Protein AF-A0A0J5XFX2-F1 (afdb_monomer)

Secondary structure (DSSP, 8-state):
--TT---SEEEE-STT-HHHHHHHTHHHHHH-TT-EEEEEE-STT-S-HHHHHHHHHHTT-EEEEEETTEEEE--HHHHHH--EEEEEE-HHHHSTT-SB--EEEE-GGGSEESSEEEETTEEEE-TTPPTTS-SEEEEEEEE-SEEEEEEEEEEEES-EEEEEEETTTEEEEEEEE-TT--EEEEEESS-EEEEEEEEEESSTT-EEEEEEEEEEE-

Organism: Burkholderia cepacia (NCBI:txid292)

Nearest PDB structures (foldseek):
  4mgs-assembly1_A  TM=5.821E-01  e=4.138E-04  Bacteroides intestinalis DSM 17393
  7tdm-assembly1_B  TM=4.919E-01  e=2.451E-02  Clostridium perfringens
  5iku-assembly1_A  TM=4.616E-01  e=5.680E-02  Hathewaya histolytica
  3pl0-assembly2_B  TM=3.109E-01  e=5.349E-02  Methylibium petroleiphilum PM1
  1nqj-assembly2_B  TM=2.595E-01  e=1.887E-01  Hathewaya histolytica

InterPro domains:
  IPR029063 S-adenosyl-L-methionine-dependent methyltransferase superfamily [G3DSA:3.40.50.150] (3-58)
  IPR029063 S-adenosyl-L-methionine-dependent methyltransferase superfamily [SSF53335] (7-42)

Mean predicted aligned error: 5.36 Å

Radius of gyration: 21.26 Å; Cα contacts (8 Å, |Δi|>4): 479; chains: 1; bounding box: 49×26×60 Å

Sequence (218 aa):
MPGDFVCDMVKLDVEGHELHALYGMREIVRRSPECVVIFEKLENDSGVESGLLEYAETVGWGVYAINGISLSRVSLPEFKSARGYFIAALPAHVEKDGLVRNFFDIYPTDFNPVQAKVTDGVMLTDKTESVGHVAFHGPYWFLPRGGYRVVIEGELAGLFQVDVSERFGYKVAELQLKEGETTFEFIAHRDLHAFEFVFRPLTDSSQVSVKKVRVVRI

pLDDT: mean 93.57, std 5.7, range [62.69, 98.31]

Foldseek 3Di:
DDPLDEDQEEEDDPQLCVLVVCVVCVSNCVNHLQHKYKYWFAAAQSVCLVSVCVSLVVSQWFKWDDDPQFTHGDDSVRSNGDGTMIMIGHCCVCPVVHRGRQKDKDFPVLKAADQWDADPSKTKHDLAADAPDWRIKDDFAKDAFAKKKKFFPWWKAAKKWKFWDAPPDHGPDIDIAHGPRRMDMDTRRGIGHGTMITIGGNDSRIMIIGNMMMMGGD

Structure (mmCIF, N/CA/C/O backbone):
data_AF-A0A0J5XFX2-F1
#
_entry.id   AF-A0A0J5XFX2-F1
#
loop_
_atom_site.group_PDB
_atom_site.id
_atom_site.type_symbol
_atom_site.label_atom_id
_atom_site.label_alt_id
_atom_site.label_comp_id
_atom_site.label_asym_id
_atom_site.label_entity_id
_atom_site.label_seq_id
_atom_site.pdbx_PDB_ins_code
_atom_site.Cartn_x
_atom_site.Cartn_y
_atom_site.Cartn_z
_atom_site.occupancy
_atom_site.B_iso_or_equiv
_atom_site.auth_seq_id
_atom_site.auth_comp_id
_atom_site.auth_asym_id
_atom_site.auth_atom_id
_atom_site.pdbx_PDB_model_num
ATOM 1 N N . MET A 1 1 ? 22.650 14.908 -4.047 1.00 66.88 1 MET A N 1
ATOM 2 C CA . MET A 1 1 ? 22.035 14.406 -2.799 1.00 66.88 1 MET A CA 1
ATOM 3 C C . MET A 1 1 ? 23.116 14.217 -1.747 1.00 66.88 1 MET A C 1
ATOM 5 O O . MET A 1 1 ? 24.267 14.055 -2.149 1.00 66.88 1 MET A O 1
ATOM 9 N N . PRO A 1 2 ? 22.780 14.255 -0.447 1.00 80.94 2 PRO A N 1
ATOM 10 C CA . PRO A 1 2 ? 23.709 13.912 0.628 1.00 80.94 2 PRO A CA 1
ATOM 11 C C . PRO A 1 2 ? 24.386 12.554 0.401 1.00 80.94 2 PRO A C 1
ATOM 13 O O . PRO A 1 2 ? 23.817 11.650 -0.219 1.00 80.94 2 PRO A O 1
ATOM 16 N N . GLY A 1 3 ? 25.621 12.425 0.885 1.00 84.38 3 GLY A N 1
ATOM 17 C CA . GLY A 1 3 ? 26.462 11.248 0.659 1.00 84.38 3 GLY A CA 1
ATOM 18 C C . GLY A 1 3 ? 25.960 9.972 1.338 1.00 84.38 3 GLY A C 1
ATOM 19 O O . GLY A 1 3 ? 26.416 8.899 0.975 1.00 84.38 3 GLY A O 1
ATOM 20 N N . ASP A 1 4 ? 25.017 10.074 2.264 1.00 90.88 4 ASP A N 1
ATOM 21 C CA . ASP A 1 4 ? 24.436 9.017 3.099 1.00 90.88 4 ASP A CA 1
ATOM 22 C C . ASP A 1 4 ? 22.943 8.779 2.824 1.00 90.88 4 ASP A C 1
ATOM 24 O O . ASP A 1 4 ? 22.317 7.949 3.474 1.00 90.88 4 ASP A O 1
ATOM 28 N N . PHE A 1 5 ? 22.373 9.472 1.836 1.00 93.19 5 PHE A N 1
ATOM 29 C CA . PHE A 1 5 ? 20.955 9.359 1.513 1.00 93.19 5 PHE A CA 1
ATOM 30 C C . PHE A 1 5 ? 20.554 7.918 1.146 1.00 93.19 5 PHE A C 1
ATOM 32 O O . PHE A 1 5 ? 21.222 7.279 0.316 1.00 93.19 5 PHE A O 1
ATOM 39 N N . VAL A 1 6 ? 19.442 7.471 1.737 1.00 94.06 6 VAL A N 1
ATOM 40 C CA . VAL A 1 6 ? 18.708 6.227 1.460 1.00 94.06 6 VAL A CA 1
ATOM 41 C C . VAL A 1 6 ? 17.239 6.550 1.187 1.00 94.06 6 VAL A C 1
ATOM 43 O O . VAL A 1 6 ? 16.742 7.588 1.628 1.00 94.06 6 VAL A O 1
ATOM 46 N N . CYS A 1 7 ? 16.548 5.682 0.455 1.00 93.31 7 CYS A N 1
ATOM 47 C CA . CYS A 1 7 ? 15.134 5.865 0.131 1.00 93.31 7 CYS A CA 1
ATOM 48 C C . CYS A 1 7 ? 14.396 4.535 -0.014 1.00 93.31 7 CYS A C 1
ATOM 50 O O . CYS A 1 7 ? 14.938 3.592 -0.583 1.00 93.31 7 CYS A O 1
ATOM 52 N N . ASP A 1 8 ? 13.128 4.504 0.385 1.00 93.38 8 ASP A N 1
ATOM 53 C CA . ASP A 1 8 ? 12.270 3.326 0.207 1.00 93.38 8 ASP A CA 1
ATOM 54 C C . ASP A 1 8 ? 11.591 3.301 -1.169 1.00 93.38 8 ASP A C 1
ATOM 56 O O . ASP A 1 8 ? 11.309 2.238 -1.719 1.00 93.38 8 ASP A O 1
ATOM 60 N N . MET A 1 9 ? 11.351 4.476 -1.762 1.00 94.31 9 MET A N 1
ATOM 61 C CA . MET A 1 9 ? 10.686 4.602 -3.057 1.00 94.31 9 MET A CA 1
ATOM 62 C C . MET A 1 9 ? 11.266 5.743 -3.894 1.00 94.31 9 MET A C 1
ATOM 64 O O . MET A 1 9 ? 11.559 6.826 -3.385 1.00 94.31 9 MET A O 1
ATOM 68 N N . VAL A 1 10 ? 11.370 5.510 -5.201 1.00 94.88 10 VAL A N 1
ATOM 69 C CA . VAL A 1 10 ? 11.744 6.510 -6.206 1.00 94.88 10 VAL A CA 1
ATOM 70 C C . VAL A 1 10 ? 10.695 6.515 -7.312 1.00 94.88 10 VAL A C 1
ATOM 72 O O . VAL A 1 10 ? 10.379 5.467 -7.866 1.00 94.88 10 VAL A O 1
ATOM 75 N N . LYS A 1 11 ? 10.185 7.696 -7.676 1.00 95.31 11 LYS A N 1
ATOM 76 C CA . LYS A 1 11 ? 9.460 7.890 -8.938 1.00 95.31 11 LYS A CA 1
ATOM 77 C C . LYS A 1 11 ? 10.426 8.489 -9.961 1.00 95.31 11 LYS A C 1
ATOM 79 O O . LYS A 1 11 ? 10.956 9.572 -9.720 1.00 95.31 11 LYS A O 1
ATOM 84 N N . LEU A 1 12 ? 10.644 7.808 -11.082 1.00 94.31 12 LEU A N 1
ATOM 85 C CA . LEU A 1 12 ? 11.381 8.336 -12.229 1.00 94.31 12 LEU A CA 1
ATOM 86 C C . LEU A 1 12 ? 10.397 8.799 -13.298 1.00 94.31 12 LEU A C 1
ATOM 88 O O . LEU A 1 12 ? 9.560 8.035 -13.772 1.00 94.31 12 LEU A O 1
ATOM 92 N N . ASP A 1 13 ? 10.517 10.069 -13.649 1.00 91.38 13 ASP A N 1
ATOM 93 C CA . ASP A 1 13 ? 9.682 10.746 -14.632 1.00 91.38 13 ASP A CA 1
ATOM 94 C C . ASP A 1 13 ? 10.600 11.664 -15.441 1.00 91.38 13 ASP A C 1
ATOM 96 O O . ASP A 1 13 ? 10.774 12.841 -15.128 1.00 91.38 13 ASP A O 1
ATOM 100 N N . VAL A 1 14 ? 11.364 11.048 -16.347 1.00 91.31 14 VAL A N 1
ATOM 101 C CA . VAL A 1 14 ? 12.510 11.676 -17.028 1.00 91.31 14 VAL A CA 1
ATOM 102 C C . VAL A 1 14 ? 12.447 11.498 -18.548 1.00 91.31 14 VAL A C 1
ATOM 104 O O . VAL A 1 14 ? 13.473 11.548 -19.228 1.00 91.31 14 VAL A O 1
ATOM 107 N N . GLU A 1 15 ? 11.235 11.303 -19.074 1.00 87.44 15 GLU A N 1
ATOM 108 C CA . GLU A 1 15 ? 10.911 11.310 -20.505 1.00 87.44 15 GLU A CA 1
ATOM 109 C C . GLU A 1 15 ? 11.875 10.457 -21.361 1.00 87.44 15 GLU A C 1
ATOM 111 O O . GLU A 1 15 ? 12.456 10.937 -22.334 1.00 87.44 15 GLU A O 1
ATOM 116 N N . GLY A 1 16 ? 12.102 9.191 -20.988 1.00 84.44 16 GLY A N 1
ATOM 117 C CA . GLY A 1 16 ? 12.944 8.258 -21.756 1.00 84.44 16 GLY A CA 1
ATOM 118 C C . GLY A 1 16 ? 14.405 8.172 -21.296 1.00 84.44 16 GLY A C 1
ATOM 119 O O . GLY A 1 16 ? 15.197 7.418 -21.868 1.00 84.44 16 GLY A O 1
ATOM 120 N N . HIS A 1 17 ? 14.787 8.920 -20.257 1.00 92.19 17 HIS A N 1
ATOM 121 C CA . HIS A 1 17 ? 16.139 8.911 -19.689 1.00 92.19 17 HIS A CA 1
ATOM 122 C C . HIS A 1 17 ? 16.252 8.052 -18.419 1.00 92.19 17 HIS A C 1
ATOM 124 O O . HIS A 1 17 ? 17.191 8.220 -17.635 1.00 92.19 17 HIS A O 1
ATOM 130 N N . GLU A 1 18 ? 15.326 7.114 -18.196 1.00 94.75 18 GLU A N 1
ATOM 131 C CA . GLU A 1 18 ? 15.214 6.347 -16.947 1.00 94.75 18 GLU A CA 1
ATOM 132 C C . GLU A 1 18 ? 16.498 5.559 -16.666 1.00 94.75 18 GLU A C 1
ATOM 134 O O . GLU A 1 18 ? 16.995 5.557 -15.540 1.00 94.75 18 GLU A O 1
ATOM 139 N N . LEU A 1 19 ? 17.101 4.963 -17.702 1.00 94.62 19 LEU A N 1
ATOM 140 C CA . LEU A 1 19 ? 18.350 4.208 -17.569 1.00 94.62 19 LEU A CA 1
ATOM 141 C C . LEU A 1 19 ? 19.513 5.098 -17.106 1.00 94.62 19 LEU A C 1
ATOM 143 O O . LEU A 1 19 ? 20.292 4.717 -16.233 1.00 94.62 19 LEU A O 1
ATOM 147 N N . HIS A 1 20 ? 19.613 6.311 -17.653 1.00 95.19 20 HIS A N 1
ATOM 148 C CA . HIS A 1 20 ? 20.647 7.270 -17.265 1.00 95.19 20 HIS A CA 1
ATOM 149 C C . HIS A 1 20 ? 20.443 7.742 -15.821 1.00 95.19 20 HIS A C 1
ATOM 151 O O . HIS A 1 20 ? 21.411 7.832 -15.060 1.00 95.19 20 HIS A O 1
ATOM 157 N N . ALA A 1 21 ? 19.190 7.981 -15.421 1.00 95.19 21 ALA A N 1
ATOM 158 C CA . ALA A 1 21 ? 18.845 8.320 -14.045 1.00 95.19 21 ALA A CA 1
ATOM 159 C C . ALA A 1 21 ? 19.225 7.191 -13.070 1.00 95.19 21 ALA A C 1
ATOM 161 O O . ALA A 1 21 ? 19.884 7.454 -12.063 1.00 95.19 21 ALA A O 1
ATOM 162 N N . LEU A 1 22 ? 18.912 5.932 -13.397 1.00 95.06 22 LEU A N 1
ATOM 163 C CA . LEU A 1 22 ? 19.272 4.765 -12.583 1.00 95.06 22 LEU A CA 1
ATOM 164 C C . LEU A 1 22 ? 20.789 4.607 -12.418 1.00 95.06 22 LEU A C 1
ATOM 166 O O . LEU A 1 22 ? 21.272 4.381 -11.305 1.00 95.06 22 LEU A O 1
ATOM 170 N N . TYR A 1 23 ? 21.570 4.802 -13.484 1.00 95.50 23 TYR A N 1
ATOM 171 C CA . TYR A 1 23 ? 23.030 4.800 -13.371 1.00 95.50 23 TYR A CA 1
ATOM 172 C C . TYR A 1 23 ? 23.558 5.952 -12.511 1.00 95.50 23 TYR A C 1
ATOM 174 O O . TYR A 1 23 ? 24.473 5.743 -11.710 1.00 95.50 23 TYR A O 1
ATOM 182 N N . GLY A 1 24 ? 22.973 7.147 -12.628 1.00 94.56 24 GLY A N 1
ATOM 183 C CA . GLY A 1 24 ? 23.296 8.285 -11.763 1.00 94.56 24 GLY A CA 1
ATOM 184 C C . GLY A 1 24 ? 22.960 8.036 -10.288 1.00 94.56 24 GLY A C 1
ATOM 185 O O . GLY A 1 24 ? 23.649 8.535 -9.399 1.00 94.56 24 GLY A O 1
ATOM 186 N N . MET A 1 25 ? 21.944 7.213 -10.019 1.00 93.94 25 MET A N 1
ATOM 187 C CA . MET A 1 25 ? 21.474 6.858 -8.678 1.00 93.94 25 MET A CA 1
ATOM 188 C C . MET A 1 25 ? 22.066 5.553 -8.131 1.00 93.94 25 MET A C 1
ATOM 190 O O . MET A 1 25 ? 21.690 5.141 -7.035 1.00 93.94 25 MET A O 1
ATOM 194 N N . ARG A 1 26 ? 23.015 4.912 -8.826 1.00 94.38 26 ARG A N 1
ATOM 195 C CA . ARG A 1 26 ? 23.523 3.571 -8.471 1.00 94.38 26 ARG A CA 1
ATOM 196 C C . ARG A 1 26 ? 23.971 3.423 -7.015 1.00 94.38 26 ARG A C 1
ATOM 198 O O . ARG A 1 26 ? 23.709 2.398 -6.399 1.00 94.38 26 ARG A O 1
ATOM 205 N N . GLU A 1 27 ? 24.606 4.445 -6.437 1.00 94.69 27 GLU A N 1
ATOM 206 C CA . GLU A 1 27 ? 25.037 4.394 -5.032 1.00 94.69 27 GLU A CA 1
ATOM 207 C C . GLU A 1 27 ? 23.859 4.488 -4.061 1.00 94.69 27 GLU A C 1
ATOM 209 O O . GLU A 1 27 ? 23.893 3.870 -3.003 1.00 94.69 27 GLU A O 1
ATOM 214 N N . ILE A 1 28 ? 22.807 5.229 -4.418 1.00 95.25 28 ILE A N 1
ATOM 215 C CA . ILE A 1 28 ? 21.578 5.312 -3.621 1.00 95.25 28 ILE A CA 1
ATOM 216 C C . ILE A 1 28 ? 20.861 3.963 -3.661 1.00 95.25 28 ILE A C 1
ATOM 218 O O . ILE A 1 28 ? 20.506 3.449 -2.604 1.00 95.25 28 ILE A O 1
ATOM 222 N N . VAL A 1 29 ? 20.724 3.366 -4.851 1.00 94.25 29 VAL A N 1
ATOM 223 C CA . VAL A 1 29 ? 20.149 2.022 -5.036 1.00 94.25 29 VAL A CA 1
ATOM 224 C C . VAL A 1 29 ? 20.939 0.985 -4.237 1.00 94.25 29 VAL A C 1
ATOM 226 O O . VAL A 1 29 ? 20.365 0.238 -3.455 1.00 94.25 29 VAL A O 1
ATOM 229 N N . ARG A 1 30 ? 22.275 1.006 -4.324 1.00 93.50 30 ARG A N 1
ATOM 230 C CA . ARG A 1 30 ? 23.144 0.093 -3.566 1.00 93.50 30 ARG A CA 1
ATOM 231 C C . ARG A 1 30 ? 22.976 0.226 -2.049 1.00 93.50 30 ARG A C 1
ATOM 233 O O . ARG A 1 30 ? 23.093 -0.764 -1.333 1.00 93.50 30 ARG A O 1
ATOM 240 N N . ARG A 1 31 ? 22.755 1.442 -1.541 1.00 95.00 31 ARG A N 1
ATOM 241 C CA . ARG A 1 31 ? 22.509 1.690 -0.109 1.00 95.00 31 ARG A CA 1
ATOM 242 C C . ARG A 1 31 ? 21.065 1.438 0.315 1.00 95.00 31 ARG A C 1
ATOM 244 O O . ARG A 1 31 ? 20.818 1.324 1.510 1.00 95.00 31 ARG A O 1
ATOM 251 N N . SER A 1 32 ? 20.147 1.354 -0.640 1.00 95.06 32 SER A N 1
ATOM 252 C CA . SER A 1 32 ? 18.715 1.169 -0.417 1.00 95.06 32 SER A CA 1
ATOM 253 C C . SER A 1 32 ? 18.274 -0.144 -1.074 1.00 95.06 32 SER A C 1
ATOM 255 O O . SER A 1 32 ? 17.535 -0.111 -2.055 1.00 95.06 32 SER A O 1
ATOM 257 N N . PRO A 1 33 ? 18.752 -1.306 -0.585 1.00 90.44 33 PRO A N 1
ATOM 258 C CA . PRO A 1 33 ? 18.527 -2.596 -1.248 1.00 90.44 33 PRO A CA 1
ATOM 259 C C . PRO A 1 33 ? 17.040 -2.937 -1.398 1.00 90.44 33 PRO A C 1
ATOM 261 O O . PRO A 1 33 ? 16.645 -3.615 -2.344 1.00 90.44 33 PRO A O 1
ATOM 264 N N . GLU A 1 34 ? 16.215 -2.399 -0.502 1.00 91.94 34 GLU A N 1
ATOM 265 C CA . GLU A 1 34 ? 14.776 -2.630 -0.469 1.00 91.94 34 GLU A CA 1
ATOM 266 C C . GLU A 1 34 ? 13.980 -1.633 -1.322 1.00 91.94 34 GLU A C 1
ATOM 268 O O . GLU A 1 34 ? 12.751 -1.708 -1.348 1.00 91.94 34 GLU A O 1
ATOM 273 N N . CYS A 1 35 ? 14.642 -0.687 -2.002 1.00 94.38 35 CYS A N 1
ATOM 274 C CA . CYS A 1 35 ? 13.932 0.397 -2.662 1.00 94.38 35 CYS A CA 1
ATOM 275 C C . CYS A 1 35 ? 13.099 -0.082 -3.855 1.00 94.38 35 CYS A C 1
ATOM 277 O O . CYS A 1 35 ? 13.443 -1.020 -4.579 1.00 94.38 35 CYS A O 1
ATOM 279 N N . VAL A 1 36 ? 11.975 0.602 -4.048 1.00 95.25 36 VAL A N 1
ATOM 280 C CA . VAL A 1 36 ? 11.044 0.377 -5.148 1.00 95.25 36 VAL A CA 1
ATOM 281 C C . VAL A 1 36 ? 11.131 1.552 -6.110 1.00 95.25 36 VAL A C 1
ATOM 283 O O . VAL A 1 36 ? 10.982 2.706 -5.709 1.00 95.25 36 VAL A O 1
ATOM 286 N N . VAL A 1 37 ? 11.337 1.276 -7.394 1.00 96.56 37 VAL A N 1
ATOM 287 C CA . VAL A 1 37 ? 11.354 2.306 -8.434 1.00 96.56 37 VAL A CA 1
ATOM 288 C C . VAL A 1 37 ? 10.085 2.212 -9.264 1.00 96.56 37 VAL A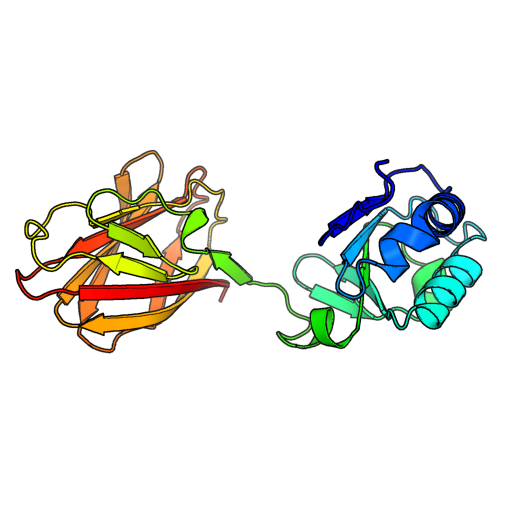 C 1
ATOM 290 O O . VAL A 1 37 ? 9.829 1.188 -9.887 1.00 96.56 37 VAL A O 1
ATOM 293 N N . ILE A 1 38 ? 9.310 3.290 -9.305 1.00 96.50 38 ILE A N 1
ATOM 294 C CA . ILE A 1 38 ? 8.183 3.457 -10.223 1.00 96.50 38 ILE A CA 1
ATOM 295 C C . ILE A 1 38 ? 8.654 4.339 -11.369 1.00 96.50 38 ILE A C 1
ATOM 297 O O . ILE A 1 38 ? 9.191 5.417 -11.126 1.00 96.50 38 ILE A O 1
ATOM 301 N N . PHE A 1 39 ? 8.446 3.917 -12.609 1.00 95.88 39 PHE A N 1
ATOM 302 C CA . PHE A 1 39 ? 8.827 4.715 -13.769 1.00 95.88 39 PHE A CA 1
ATOM 303 C C . PHE A 1 39 ? 7.795 4.620 -14.887 1.00 95.88 39 PHE A C 1
ATOM 305 O O . PHE A 1 39 ? 7.066 3.631 -15.000 1.00 95.88 39 PHE A O 1
ATOM 312 N N . GLU A 1 40 ? 7.709 5.675 -15.692 1.00 94.00 40 GLU A N 1
ATOM 313 C CA . GLU A 1 40 ? 6.818 5.742 -16.847 1.00 94.00 40 GLU A CA 1
ATOM 314 C C . GLU A 1 40 ? 7.576 5.414 -18.131 1.00 94.00 40 GLU A C 1
ATOM 316 O O . GLU A 1 40 ? 8.650 5.946 -18.389 1.00 94.00 40 GLU A O 1
ATOM 321 N N . LYS A 1 41 ? 6.996 4.548 -18.962 1.00 92.56 41 LYS A N 1
ATOM 322 C CA . LYS A 1 41 ? 7.466 4.287 -20.318 1.00 92.56 41 LYS A CA 1
ATOM 323 C C . LYS A 1 41 ? 6.493 4.892 -21.312 1.00 92.56 41 LYS A C 1
ATOM 325 O O . LYS A 1 41 ? 5.383 4.387 -21.511 1.00 92.56 41 LYS A O 1
ATOM 330 N N . LEU A 1 42 ? 6.946 5.964 -21.954 1.00 90.00 42 LEU A N 1
ATOM 331 C CA . LEU A 1 42 ? 6.125 6.739 -22.870 1.00 90.00 42 LEU A CA 1
ATOM 332 C C . LEU A 1 42 ? 6.004 6.119 -24.250 1.00 90.00 42 LEU A C 1
ATOM 334 O O . LEU A 1 42 ? 5.011 6.404 -24.889 1.00 90.00 42 LEU A O 1
ATOM 338 N N . GLU A 1 43 ? 6.924 5.293 -24.742 1.00 90.81 43 GLU A N 1
ATOM 339 C CA . GLU A 1 43 ? 6.885 4.788 -26.125 1.00 90.81 43 GLU A CA 1
ATOM 340 C C . GLU A 1 43 ? 7.092 3.276 -26.202 1.00 90.81 43 GLU A C 1
ATOM 342 O O . GLU A 1 43 ? 7.624 2.658 -25.281 1.00 90.81 43 GLU A O 1
ATOM 347 N N . ASN A 1 44 ? 6.635 2.676 -27.301 1.00 92.12 44 ASN A N 1
ATOM 348 C CA . ASN A 1 44 ? 6.938 1.286 -27.627 1.00 92.12 44 ASN A CA 1
ATOM 349 C C . ASN A 1 44 ? 8.280 1.215 -28.343 1.00 92.12 44 ASN A C 1
ATOM 351 O O . ASN A 1 44 ? 8.541 2.048 -29.203 1.00 92.12 44 ASN A O 1
ATOM 355 N N . ASP A 1 45 ? 9.066 0.189 -28.023 1.00 90.62 45 ASP A N 1
ATOM 356 C CA . ASP A 1 45 ? 10.384 -0.067 -28.612 1.00 90.62 45 ASP A CA 1
ATOM 357 C C . ASP A 1 45 ? 11.285 1.184 -28.639 1.00 90.62 45 ASP A C 1
ATOM 359 O O . ASP A 1 45 ? 11.873 1.529 -29.662 1.00 90.62 45 ASP A O 1
ATOM 363 N N . SER A 1 46 ? 11.381 1.881 -27.502 1.00 88.44 46 SER A N 1
ATOM 364 C CA . SER A 1 46 ? 12.159 3.122 -27.370 1.00 88.44 46 SER A CA 1
ATOM 365 C C . SER A 1 46 ? 13.675 2.893 -27.413 1.00 88.44 46 SER A C 1
ATOM 367 O O . SER A 1 46 ? 14.456 3.841 -27.473 1.00 88.44 46 SER A O 1
ATOM 369 N N . GLY A 1 47 ? 14.109 1.631 -27.379 1.00 90.75 47 GLY A N 1
ATOM 370 C CA . GLY A 1 47 ? 15.502 1.211 -27.501 1.00 90.75 47 GLY A CA 1
ATOM 371 C C . GLY A 1 47 ? 16.242 1.125 -26.167 1.00 90.75 47 GLY A C 1
ATOM 372 O O . GLY A 1 47 ? 17.341 0.573 -26.122 1.00 90.75 47 GLY A O 1
ATOM 373 N N . VAL A 1 48 ? 15.645 1.604 -25.071 1.00 90.75 48 VAL A N 1
ATOM 374 C CA . VAL A 1 48 ? 16.245 1.572 -23.724 1.00 90.75 48 VAL A CA 1
ATOM 375 C C . VAL A 1 48 ? 15.802 0.368 -22.891 1.00 90.75 48 VAL A C 1
ATOM 377 O O . VAL A 1 48 ? 16.391 0.094 -21.848 1.00 90.75 48 VAL A O 1
ATOM 380 N N . GLU A 1 49 ? 14.801 -0.392 -23.345 1.00 95.38 49 GLU A N 1
ATOM 381 C CA . GLU A 1 49 ? 14.178 -1.478 -22.580 1.00 95.38 49 GLU A CA 1
ATOM 382 C C . GLU A 1 49 ? 15.157 -2.582 -22.195 1.00 95.38 49 GLU A C 1
ATOM 384 O O . GLU A 1 49 ? 15.137 -3.062 -21.064 1.00 95.38 49 GLU A O 1
ATOM 389 N N . SER A 1 50 ? 16.026 -2.972 -23.130 1.00 96.25 50 SER A N 1
ATOM 390 C CA . SER A 1 50 ? 17.012 -4.029 -22.888 1.00 96.25 50 SER A CA 1
ATOM 391 C C . SER A 1 50 ? 17.997 -3.609 -21.799 1.00 96.25 50 SER A C 1
ATOM 393 O O . SER A 1 50 ? 18.250 -4.385 -20.885 1.00 96.25 50 SER A O 1
ATOM 395 N N . GLY A 1 51 ? 18.484 -2.363 -21.848 1.00 96.31 51 GLY A N 1
ATOM 396 C CA . GLY A 1 51 ? 19.403 -1.831 -20.841 1.00 96.31 51 GLY A CA 1
ATOM 397 C C . GLY A 1 51 ? 18.740 -1.629 -19.477 1.00 96.31 51 GLY A C 1
ATOM 398 O O . GLY A 1 51 ? 19.370 -1.858 -18.450 1.00 96.31 51 GLY A O 1
ATOM 399 N 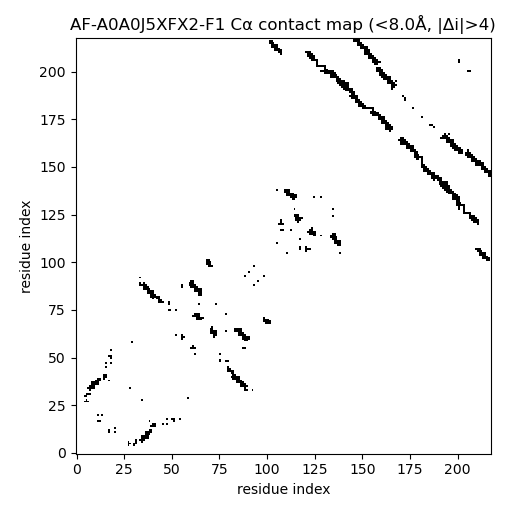N . LEU A 1 52 ? 17.456 -1.257 -19.447 1.00 95.94 52 LEU A N 1
ATOM 400 C CA . LEU A 1 52 ? 16.677 -1.177 -18.208 1.00 95.94 52 LEU A CA 1
ATOM 401 C C . LEU A 1 52 ? 16.488 -2.551 -17.552 1.00 95.94 52 LEU A C 1
ATOM 403 O O . LEU A 1 52 ? 16.666 -2.667 -16.340 1.00 95.94 52 LEU A O 1
ATOM 407 N N . LEU A 1 53 ? 16.153 -3.585 -18.331 1.00 97.00 53 LEU A N 1
ATOM 408 C CA . LEU A 1 53 ? 16.026 -4.948 -17.807 1.00 97.00 53 LEU A CA 1
ATOM 409 C C . LEU A 1 53 ? 17.370 -5.515 -17.354 1.00 97.00 53 LEU A C 1
ATOM 411 O O . LEU A 1 53 ? 17.428 -6.113 -16.285 1.00 97.00 53 LEU A O 1
ATOM 415 N N . GLU A 1 54 ? 18.439 -5.283 -18.117 1.00 97.31 54 GLU A N 1
ATOM 416 C CA . GLU A 1 54 ? 19.793 -5.686 -17.734 1.00 97.31 54 GLU A CA 1
ATOM 417 C C . GLU A 1 54 ? 20.207 -5.014 -16.419 1.00 97.31 54 GLU A C 1
ATOM 419 O O . GLU A 1 54 ? 20.622 -5.696 -15.484 1.00 97.31 54 GLU A O 1
ATOM 424 N N . TYR A 1 55 ? 20.015 -3.695 -16.292 1.00 96.81 55 TYR A N 1
ATOM 425 C CA . TYR A 1 55 ? 20.284 -2.982 -15.043 1.00 96.81 55 TYR A CA 1
ATOM 426 C C . TYR A 1 55 ? 19.487 -3.579 -13.880 1.00 96.81 55 TYR A C 1
ATOM 428 O O . TYR A 1 55 ? 20.070 -3.881 -12.838 1.00 96.81 55 TYR A O 1
ATOM 436 N N . ALA A 1 56 ? 18.175 -3.773 -14.056 1.00 96.50 56 ALA A N 1
ATOM 437 C CA . ALA A 1 56 ? 17.310 -4.352 -13.032 1.00 96.50 56 ALA A CA 1
ATOM 438 C C . ALA A 1 56 ? 17.821 -5.731 -12.589 1.00 96.50 56 ALA A C 1
ATOM 440 O O . ALA A 1 56 ? 17.940 -5.979 -11.392 1.00 96.50 56 ALA A O 1
ATOM 441 N N . GLU A 1 57 ? 18.210 -6.589 -13.533 1.00 96.06 57 GLU A N 1
ATOM 442 C CA . GLU A 1 57 ? 18.785 -7.901 -13.238 1.00 96.06 57 GLU A CA 1
ATOM 443 C C . GLU A 1 57 ? 20.094 -7.789 -12.443 1.00 96.06 57 GLU A C 1
ATOM 445 O O . GLU A 1 57 ? 20.267 -8.507 -11.457 1.00 96.06 57 GLU A O 1
ATOM 450 N N . THR A 1 58 ? 20.978 -6.838 -12.783 1.00 95.62 58 THR A N 1
ATOM 451 C CA . THR A 1 58 ? 22.246 -6.643 -12.050 1.00 95.62 58 THR A CA 1
ATOM 452 C C . THR A 1 58 ? 22.059 -6.278 -10.578 1.00 95.62 58 THR A C 1
ATOM 454 O O . THR A 1 58 ? 22.907 -6.619 -9.752 1.00 95.62 58 THR A O 1
ATOM 457 N N . VAL A 1 59 ? 20.953 -5.610 -10.236 1.00 95.38 59 VAL A N 1
ATOM 458 C CA . VAL A 1 59 ? 20.603 -5.249 -8.852 1.00 95.38 59 VAL A CA 1
ATOM 459 C C . VAL A 1 59 ? 19.595 -6.219 -8.219 1.00 95.38 59 VAL A C 1
ATOM 461 O O . VAL A 1 59 ? 19.146 -5.999 -7.098 1.00 95.38 59 VAL A O 1
ATOM 464 N N . GLY A 1 60 ? 19.255 -7.315 -8.909 1.00 95.81 60 GLY A N 1
ATOM 465 C CA . GLY A 1 60 ? 18.358 -8.362 -8.414 1.00 95.81 60 GLY A CA 1
ATOM 466 C C . GLY A 1 60 ? 16.863 -8.035 -8.507 1.00 95.81 60 GLY A C 1
ATOM 467 O O . GLY A 1 60 ? 16.038 -8.732 -7.912 1.00 95.81 60 GLY A O 1
ATOM 468 N N . TRP A 1 61 ? 16.485 -6.986 -9.231 1.00 97.62 61 TRP A N 1
ATOM 469 C CA . TRP A 1 61 ? 15.097 -6.577 -9.399 1.00 97.62 61 TRP A CA 1
ATOM 470 C C . TRP A 1 61 ? 14.372 -7.360 -10.495 1.00 97.62 61 TRP A C 1
ATOM 472 O O . TRP A 1 61 ? 14.939 -7.761 -11.509 1.00 97.62 61 TRP A O 1
ATOM 482 N N . GLY A 1 62 ? 13.065 -7.532 -10.301 1.00 96.94 62 GLY A N 1
ATOM 483 C CA . GLY A 1 62 ? 12.127 -7.797 -11.386 1.00 96.94 62 GLY A CA 1
ATOM 484 C C . GLY A 1 62 ? 11.485 -6.492 -11.851 1.00 96.94 62 GLY A C 1
ATOM 485 O O . GLY A 1 62 ? 11.313 -5.572 -11.051 1.00 96.94 62 GLY A O 1
ATOM 486 N N . VAL A 1 63 ? 11.100 -6.431 -13.127 1.00 97.62 63 VAL A N 1
ATOM 487 C CA . VAL A 1 63 ? 10.288 -5.337 -13.674 1.00 97.62 63 VAL A CA 1
ATOM 488 C C . VAL A 1 63 ? 8.859 -5.829 -13.878 1.00 97.62 63 VAL A C 1
ATOM 490 O O . VAL A 1 63 ? 8.643 -6.909 -14.431 1.00 97.62 63 VAL A O 1
ATOM 493 N N . TYR A 1 64 ? 7.888 -5.042 -13.425 1.00 97.56 64 TYR A N 1
ATOM 494 C CA . TYR A 1 64 ? 6.470 -5.380 -13.419 1.00 97.56 64 TYR A CA 1
ATOM 495 C C . TYR A 1 64 ? 5.662 -4.258 -14.063 1.00 97.56 64 TYR A C 1
ATOM 497 O O . TYR A 1 64 ? 5.806 -3.101 -13.679 1.00 97.56 64 TYR A O 1
ATOM 505 N N . ALA A 1 65 ? 4.789 -4.590 -15.010 1.00 96.88 65 ALA A N 1
ATOM 506 C CA . ALA A 1 65 ? 3.806 -3.648 -15.536 1.00 96.88 65 ALA A CA 1
ATOM 507 C C . ALA A 1 65 ? 2.670 -3.450 -14.526 1.00 96.88 65 ALA A C 1
ATOM 509 O O . ALA A 1 65 ? 2.197 -4.424 -13.930 1.00 96.88 65 ALA A O 1
ATOM 510 N N . ILE A 1 66 ? 2.216 -2.205 -14.358 1.00 95.38 66 ILE A N 1
ATOM 511 C CA . ILE A 1 66 ? 1.048 -1.874 -13.538 1.00 95.38 66 ILE A CA 1
ATOM 512 C C . ILE A 1 66 ? -0.209 -1.912 -14.413 1.00 95.38 66 ILE A C 1
ATOM 514 O O . ILE A 1 66 ? -0.439 -1.034 -15.241 1.00 95.38 66 ILE A O 1
ATOM 518 N N . ASN A 1 67 ? -1.058 -2.913 -14.188 1.00 92.00 67 ASN A N 1
ATOM 519 C CA . ASN A 1 67 ? -2.308 -3.143 -14.909 1.00 92.00 67 ASN A CA 1
ATOM 520 C C . ASN A 1 67 ? -3.496 -2.976 -13.955 1.00 92.00 67 ASN A C 1
ATOM 522 O O . ASN A 1 67 ? -4.045 -3.949 -13.423 1.00 92.00 67 ASN A O 1
ATOM 526 N N . GLY A 1 68 ? -3.873 -1.721 -13.698 1.00 88.81 68 GLY A N 1
ATOM 527 C CA . GLY A 1 68 ? -4.909 -1.379 -12.724 1.00 88.81 68 GLY A CA 1
ATOM 528 C C . GLY A 1 68 ? -4.528 -1.855 -11.321 1.00 88.81 68 GLY A C 1
ATOM 529 O O . GLY A 1 68 ? -3.586 -1.346 -10.727 1.00 88.81 68 GLY A O 1
ATOM 530 N N . ILE A 1 69 ? -5.253 -2.851 -10.807 1.00 88.75 69 ILE A N 1
ATOM 531 C CA . ILE A 1 69 ? -5.000 -3.476 -9.497 1.00 88.75 69 ILE A CA 1
ATOM 532 C C . ILE A 1 69 ? -4.094 -4.707 -9.588 1.00 88.75 69 ILE A C 1
ATOM 534 O O . ILE A 1 69 ? -4.085 -5.516 -8.672 1.00 88.75 69 ILE A O 1
ATOM 538 N N . SER A 1 70 ? -3.403 -4.938 -10.697 1.00 92.75 70 SER A N 1
ATOM 539 C CA . SER A 1 70 ? -2.553 -6.117 -10.864 1.00 92.75 70 SER A CA 1
ATOM 540 C C . SER A 1 70 ? -1.165 -5.733 -11.342 1.00 92.75 70 SER A C 1
ATOM 542 O O . SER A 1 70 ? -0.993 -4.750 -12.060 1.00 92.75 70 SER A O 1
ATOM 544 N N . LEU A 1 71 ? -0.179 -6.518 -10.929 1.00 95.25 71 LEU A N 1
ATOM 545 C CA . LEU A 1 71 ? 1.200 -6.421 -11.372 1.00 95.25 71 LEU A CA 1
ATOM 546 C C . LEU A 1 71 ? 1.535 -7.663 -12.191 1.00 95.25 71 LEU A C 1
ATOM 548 O O . LEU A 1 71 ? 1.188 -8.775 -11.809 1.00 95.25 71 LEU A O 1
ATOM 552 N N . SER A 1 72 ? 2.227 -7.496 -13.308 1.00 95.50 72 SER A N 1
ATOM 553 C CA . SER A 1 72 ? 2.692 -8.628 -14.112 1.00 95.50 72 SER A CA 1
ATOM 554 C C . SER A 1 72 ? 4.160 -8.448 -14.424 1.00 95.50 72 SER A C 1
ATOM 556 O O . SER A 1 72 ? 4.537 -7.432 -15.010 1.00 95.50 72 SER A O 1
ATOM 558 N N . ARG A 1 73 ? 4.984 -9.426 -14.043 1.00 96.19 73 ARG A N 1
ATOM 559 C CA . ARG A 1 73 ? 6.400 -9.424 -14.408 1.00 96.19 73 ARG A CA 1
ATOM 560 C C . ARG A 1 73 ? 6.517 -9.440 -15.928 1.00 96.19 73 ARG A C 1
ATOM 562 O O . ARG A 1 73 ? 5.813 -10.213 -16.569 1.00 96.19 73 ARG A O 1
ATOM 569 N N . VAL A 1 74 ? 7.374 -8.590 -16.483 1.00 96.81 74 VAL A N 1
ATOM 570 C CA . VAL A 1 74 ? 7.522 -8.459 -17.936 1.00 96.81 74 VAL A CA 1
ATOM 571 C C . VAL A 1 74 ? 8.805 -9.110 -18.432 1.00 96.81 74 VAL A C 1
ATOM 573 O O . VAL A 1 74 ? 9.874 -8.968 -17.840 1.00 96.81 74 VAL A O 1
ATOM 576 N N . SER A 1 75 ? 8.692 -9.810 -19.553 1.00 96.94 75 SER A N 1
ATOM 577 C CA . SER A 1 75 ? 9.812 -10.175 -20.415 1.00 96.94 75 SER A CA 1
ATOM 578 C C . SER A 1 75 ? 10.210 -9.002 -21.320 1.00 96.94 75 SER A C 1
ATOM 580 O O . SER A 1 75 ? 9.467 -8.030 -21.466 1.00 96.94 75 SER A O 1
ATOM 582 N N . LEU A 1 76 ? 11.371 -9.087 -21.979 1.00 97.06 76 LEU A N 1
ATOM 583 C CA . LEU A 1 76 ? 11.815 -8.048 -22.916 1.00 97.06 76 LEU A CA 1
ATOM 584 C C . LEU A 1 76 ? 10.819 -7.793 -24.069 1.00 97.06 76 LEU A C 1
ATOM 586 O O . LEU A 1 76 ? 10.521 -6.624 -24.318 1.00 97.06 76 LEU A O 1
ATOM 590 N N . PRO A 1 77 ? 10.267 -8.813 -24.764 1.00 97.38 77 PRO A N 1
ATOM 591 C CA . PRO A 1 77 ? 9.263 -8.576 -25.804 1.00 97.38 77 PRO A CA 1
ATOM 592 C C . PRO A 1 77 ? 8.015 -7.858 -25.278 1.00 97.38 77 PRO A C 1
ATOM 594 O O . PRO A 1 77 ? 7.541 -6.909 -25.902 1.00 97.38 77 PRO A O 1
ATOM 597 N N . GLU A 1 78 ? 7.517 -8.267 -24.108 1.00 96.69 78 GLU A N 1
ATOM 598 C CA . GLU A 1 78 ? 6.356 -7.638 -23.469 1.00 96.69 78 GLU A CA 1
ATOM 599 C C . GLU A 1 78 ? 6.662 -6.187 -23.096 1.00 96.69 78 GLU A C 1
ATOM 601 O O . GLU A 1 78 ? 5.894 -5.290 -23.443 1.00 96.69 78 GLU A O 1
ATOM 606 N N . PHE A 1 79 ? 7.819 -5.940 -22.478 1.00 96.44 79 PHE A N 1
ATOM 607 C CA . PHE A 1 79 ? 8.238 -4.606 -22.064 1.00 96.44 79 PHE A CA 1
ATOM 608 C C . PHE A 1 79 ? 8.394 -3.649 -23.253 1.00 96.44 79 PHE A C 1
ATOM 610 O O . PHE A 1 79 ? 7.916 -2.515 -23.199 1.00 96.44 79 PHE A O 1
ATOM 617 N N . LYS A 1 80 ? 8.967 -4.118 -24.369 1.00 96.62 80 LYS A N 1
ATOM 618 C CA . LYS A 1 80 ? 9.055 -3.353 -25.624 1.00 96.62 80 LYS A CA 1
ATOM 619 C C . LYS A 1 80 ? 7.683 -2.977 -26.177 1.00 96.62 80 LYS A C 1
ATOM 621 O O . LYS A 1 80 ? 7.510 -1.858 -26.654 1.00 96.62 80 LYS A O 1
ATOM 626 N N . SER A 1 81 ? 6.716 -3.888 -26.093 1.00 95.88 81 SER A N 1
ATOM 627 C CA . SER A 1 81 ? 5.372 -3.712 -26.659 1.00 95.88 81 SER A CA 1
ATOM 628 C C . SER A 1 81 ? 4.403 -2.889 -25.799 1.00 95.88 81 SER A C 1
ATOM 630 O O . SER A 1 81 ? 3.335 -2.510 -26.285 1.00 95.88 81 SER A O 1
ATOM 632 N N . ALA A 1 82 ? 4.754 -2.632 -24.536 1.00 93.88 82 ALA A N 1
ATOM 633 C CA . ALA A 1 82 ? 3.886 -1.989 -23.559 1.00 93.88 82 ALA A CA 1
ATOM 634 C C . ALA A 1 82 ? 4.311 -0.544 -23.246 1.00 93.88 82 ALA A C 1
ATOM 636 O O . ALA A 1 82 ? 5.497 -0.210 -23.241 1.00 93.88 82 ALA A O 1
ATOM 637 N N . ARG A 1 83 ? 3.319 0.293 -22.919 1.00 93.62 83 ARG A N 1
ATOM 638 C CA . ARG A 1 83 ? 3.469 1.674 -22.423 1.00 93.62 83 ARG A CA 1
ATOM 639 C C . ARG A 1 83 ? 2.808 1.788 -21.053 1.00 93.62 83 ARG A C 1
ATOM 641 O O . ARG A 1 83 ? 1.963 0.962 -20.709 1.00 93.62 83 ARG A O 1
ATOM 648 N N . GLY A 1 84 ? 3.134 2.848 -20.324 1.00 94.00 84 GLY A N 1
ATOM 649 C CA . GLY A 1 84 ? 2.520 3.176 -19.039 1.00 94.00 84 GLY A CA 1
ATOM 650 C C . GLY A 1 84 ? 3.493 3.024 -17.879 1.00 94.00 84 GLY A C 1
ATOM 651 O O . GLY A 1 84 ? 4.698 3.195 -18.051 1.00 94.00 84 GLY A O 1
ATOM 652 N N . TYR A 1 85 ? 2.968 2.729 -16.693 1.00 95.19 85 TYR A N 1
ATOM 653 C CA . TYR A 1 85 ? 3.765 2.666 -15.473 1.00 95.19 85 TYR A CA 1
ATOM 654 C C . TYR A 1 85 ? 4.287 1.261 -15.189 1.00 95.19 85 TYR A C 1
ATOM 656 O O . TYR A 1 85 ? 3.574 0.262 -15.319 1.00 95.19 85 TYR A O 1
ATOM 664 N N . PHE A 1 86 ? 5.534 1.216 -14.737 1.00 96.56 86 PHE A N 1
ATOM 665 C CA . PHE A 1 86 ? 6.241 0.007 -14.354 1.00 96.56 86 PHE A CA 1
ATOM 666 C C . PHE A 1 86 ? 6.834 0.165 -12.959 1.00 96.56 86 PHE A C 1
ATOM 668 O O . PHE A 1 86 ? 7.126 1.273 -12.509 1.00 96.56 86 PHE A O 1
ATOM 675 N N . ILE A 1 87 ? 7.026 -0.967 -12.291 1.00 96.56 87 ILE A N 1
ATOM 676 C CA . ILE A 1 87 ? 7.727 -1.079 -11.016 1.00 96.56 87 ILE A CA 1
ATOM 677 C C . ILE A 1 87 ? 8.983 -1.916 -11.236 1.00 96.56 87 ILE A C 1
ATOM 679 O O . ILE A 1 87 ? 8.883 -3.018 -11.768 1.00 96.56 87 ILE A O 1
ATOM 683 N N . ALA A 1 88 ? 10.139 -1.435 -10.791 1.00 97.00 88 ALA A N 1
ATOM 684 C CA . ALA A 1 88 ? 11.342 -2.237 -10.608 1.00 97.00 88 ALA A CA 1
ATOM 685 C C . ALA A 1 88 ? 11.636 -2.372 -9.111 1.00 97.00 88 ALA A C 1
ATOM 687 O O . ALA A 1 88 ? 11.770 -1.371 -8.407 1.00 97.00 88 ALA A O 1
ATOM 688 N N . ALA A 1 89 ? 11.680 -3.607 -8.621 1.00 96.31 89 ALA A N 1
ATOM 689 C CA . ALA A 1 89 ? 11.937 -3.913 -7.217 1.00 96.31 89 ALA A CA 1
ATOM 690 C C . ALA A 1 89 ? 12.331 -5.383 -7.042 1.00 96.31 89 ALA A C 1
ATOM 692 O O . ALA A 1 89 ? 12.136 -6.209 -7.941 1.00 96.31 89 ALA A O 1
ATOM 693 N N . LEU A 1 90 ? 12.840 -5.733 -5.859 1.00 95.75 90 LEU A N 1
ATOM 694 C CA . LEU A 1 90 ? 13.095 -7.127 -5.498 1.00 95.75 90 LEU A CA 1
ATOM 695 C C . LEU A 1 90 ? 11.801 -7.955 -5.621 1.00 95.75 90 LEU A C 1
ATOM 697 O O . LEU A 1 90 ? 10.771 -7.560 -5.063 1.00 95.75 90 LEU A O 1
ATOM 701 N N . PRO A 1 91 ? 11.824 -9.126 -6.290 1.00 95.00 91 PRO A N 1
ATOM 702 C CA . PRO A 1 91 ? 10.645 -9.984 -6.402 1.00 95.00 91 PRO A CA 1
ATOM 703 C C . PRO A 1 91 ? 10.019 -10.338 -5.053 1.00 95.00 91 PRO A C 1
ATOM 705 O O . PRO A 1 91 ? 8.800 -10.331 -4.921 1.00 95.00 91 PRO A O 1
ATOM 708 N N . ALA A 1 92 ? 10.838 -10.522 -4.014 1.00 92.00 92 ALA A N 1
ATOM 709 C CA . ALA A 1 92 ? 10.364 -10.772 -2.656 1.00 92.00 92 ALA A CA 1
ATOM 710 C C . ALA A 1 92 ? 9.468 -9.649 -2.087 1.00 92.00 92 ALA A C 1
ATOM 712 O O . ALA A 1 92 ? 8.651 -9.925 -1.216 1.00 92.00 92 ALA A O 1
ATOM 713 N N . HIS A 1 93 ? 9.556 -8.407 -2.575 1.00 86.88 93 HIS A N 1
ATOM 714 C CA . HIS A 1 93 ? 8.656 -7.311 -2.173 1.00 86.88 93 HIS A CA 1
ATOM 715 C C . HIS A 1 93 ? 7.393 -7.240 -3.017 1.00 86.88 93 HIS A C 1
ATOM 717 O O . HIS A 1 93 ? 6.308 -6.923 -2.521 1.00 86.88 93 HIS A O 1
ATOM 723 N N . VAL A 1 94 ? 7.523 -7.542 -4.305 1.00 88.44 94 VAL A N 1
ATOM 724 C CA . VAL A 1 94 ? 6.410 -7.426 -5.245 1.00 88.44 94 VAL A CA 1
ATOM 725 C C . VAL A 1 94 ? 5.495 -8.649 -5.196 1.00 88.44 94 VAL A C 1
ATOM 727 O O . VAL A 1 94 ? 4.288 -8.521 -5.373 1.00 88.44 94 VAL A O 1
ATOM 730 N N . GLU A 1 95 ? 6.034 -9.828 -4.919 1.00 90.88 95 GLU A N 1
ATOM 731 C CA . GLU A 1 95 ? 5.294 -11.086 -5.022 1.00 90.88 95 GLU A CA 1
ATOM 732 C C . GLU A 1 95 ? 4.795 -11.599 -3.658 1.00 90.88 95 GLU A C 1
ATOM 734 O O . GLU A 1 95 ? 3.881 -12.420 -3.624 1.00 90.88 95 GLU A O 1
ATOM 739 N N . LYS A 1 96 ? 5.319 -11.085 -2.529 1.00 86.56 96 LYS A N 1
ATOM 740 C CA . LYS A 1 96 ? 4.990 -11.556 -1.163 1.00 86.56 96 LYS A CA 1
ATOM 741 C C . LYS A 1 96 ? 3.500 -11.522 -0.828 1.00 86.56 96 LYS A C 1
ATOM 743 O O . LYS A 1 96 ? 2.983 -12.486 -0.276 1.00 86.56 96 LYS A O 1
ATOM 748 N N . ASP A 1 97 ? 2.824 -10.422 -1.150 1.00 80.81 97 ASP A N 1
ATOM 749 C CA . ASP A 1 97 ? 1.380 -10.251 -0.924 1.00 80.81 97 ASP A CA 1
ATOM 750 C C . ASP A 1 97 ? 0.550 -10.622 -2.169 1.00 80.81 97 ASP A C 1
ATOM 752 O O . ASP A 1 97 ? -0.633 -10.299 -2.270 1.00 80.81 97 ASP A O 1
ATOM 756 N N . GLY A 1 98 ? 1.178 -11.295 -3.136 1.00 86.31 98 GLY A N 1
ATOM 757 C CA . GLY A 1 98 ? 0.599 -11.588 -4.434 1.00 86.31 98 GLY A CA 1
ATOM 758 C C . GLY A 1 98 ? 0.663 -10.415 -5.413 1.00 86.31 98 GLY A C 1
ATOM 759 O O . GLY A 1 98 ? 0.959 -9.264 -5.088 1.00 86.31 98 GLY A O 1
ATOM 760 N N . LEU A 1 99 ? 0.378 -10.744 -6.669 1.00 90.56 99 LEU A N 1
ATOM 761 C CA . LEU A 1 99 ? 0.406 -9.803 -7.785 1.00 90.56 99 LEU A CA 1
ATOM 762 C C . LEU A 1 99 ? -0.897 -9.009 -7.940 1.00 90.56 99 LEU A C 1
ATOM 764 O O . LEU A 1 99 ? -0.923 -8.003 -8.644 1.00 90.56 99 LEU A O 1
ATOM 768 N N . VAL A 1 100 ? -1.972 -9.428 -7.270 1.00 91.38 100 VAL A N 1
ATOM 769 C CA . VAL A 1 100 ? -3.226 -8.672 -7.205 1.00 91.38 100 VAL A CA 1
ATOM 770 C C . VAL A 1 100 ? -3.137 -7.682 -6.044 1.00 91.38 100 VAL A C 1
ATOM 772 O O . VAL A 1 100 ? -3.120 -8.050 -4.876 1.00 91.38 100 VAL A O 1
ATOM 775 N N . ARG A 1 101 ? -3.069 -6.401 -6.387 1.00 90.19 101 ARG A N 1
ATOM 776 C CA . ARG A 1 101 ? -2.954 -5.228 -5.518 1.00 90.19 101 ARG A CA 1
ATOM 777 C C . ARG A 1 101 ? -4.305 -4.532 -5.335 1.00 90.19 101 ARG A C 1
ATOM 7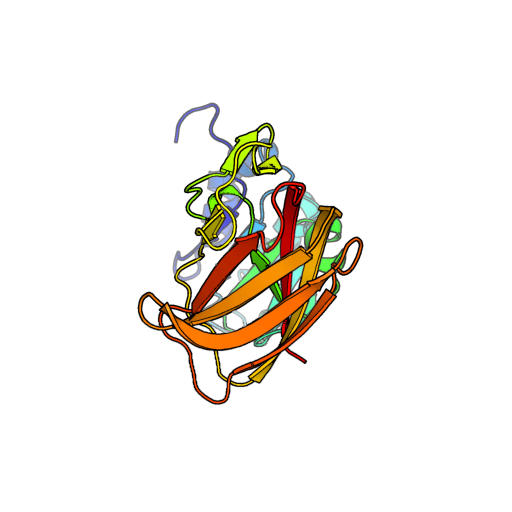79 O O . ARG A 1 101 ? -4.434 -3.325 -5.507 1.00 90.19 101 ARG A O 1
ATOM 786 N N . ASN A 1 102 ? -5.336 -5.299 -4.987 1.00 92.94 102 ASN A N 1
ATOM 787 C CA . ASN A 1 102 ? -6.671 -4.792 -4.642 1.00 92.94 102 ASN A CA 1
ATOM 788 C C . ASN A 1 102 ? -6.795 -4.405 -3.160 1.00 92.94 102 ASN A C 1
ATOM 790 O O . ASN A 1 102 ? -7.895 -4.436 -2.609 1.00 92.94 102 ASN A O 1
ATOM 794 N N . PHE A 1 103 ? -5.684 -4.072 -2.508 1.00 94.94 103 PHE A N 1
ATOM 795 C CA . PHE A 1 103 ? -5.643 -3.743 -1.094 1.00 94.94 103 PHE A CA 1
ATOM 796 C C . PHE A 1 103 ? -4.772 -2.522 -0.831 1.00 94.94 103 PHE A C 1
ATOM 798 O O . PHE A 1 103 ? -3.912 -2.168 -1.637 1.00 94.94 103 PHE A O 1
ATOM 805 N N . PHE A 1 104 ? -4.976 -1.918 0.330 1.00 94.81 104 PHE A N 1
ATOM 806 C CA . PHE A 1 104 ? -4.062 -0.948 0.910 1.00 94.81 104 PHE A CA 1
ATOM 807 C C . PHE A 1 104 ? -3.924 -1.207 2.408 1.00 94.81 104 PHE A C 1
ATOM 809 O O . PHE A 1 104 ? -4.818 -1.777 3.040 1.00 94.81 104 PHE A O 1
ATOM 816 N N . ASP A 1 105 ? -2.785 -0.802 2.955 1.00 95.94 105 ASP A N 1
ATOM 817 C CA . ASP A 1 105 ? -2.486 -0.895 4.376 1.00 95.94 105 ASP A CA 1
ATOM 818 C C . ASP A 1 105 ? -2.527 0.504 4.988 1.00 95.94 105 ASP A C 1
ATOM 820 O O . ASP A 1 105 ? -2.028 1.461 4.401 1.00 95.94 105 ASP A O 1
ATOM 824 N N . ILE A 1 106 ? -3.136 0.603 6.163 1.00 97.75 106 ILE A N 1
ATOM 825 C CA . ILE A 1 106 ? -3.147 1.793 7.006 1.00 97.75 106 ILE A CA 1
ATOM 826 C C . ILE A 1 106 ? -2.296 1.471 8.231 1.00 97.75 106 ILE A C 1
ATOM 828 O O . ILE A 1 106 ? -2.562 0.492 8.937 1.00 97.75 106 ILE A O 1
ATOM 832 N N . TYR A 1 107 ? -1.286 2.284 8.495 1.00 97.25 107 TYR A N 1
ATOM 833 C CA . TYR A 1 107 ? -0.396 2.135 9.638 1.00 97.25 107 TYR A CA 1
ATOM 834 C C . TYR A 1 107 ? -0.789 3.101 10.764 1.00 97.25 107 TYR A C 1
ATOM 836 O O . TYR A 1 107 ? -1.471 4.095 10.523 1.00 97.25 107 TYR A O 1
ATOM 844 N N . PRO A 1 108 ? -0.356 2.863 12.013 1.00 97.31 108 PRO A N 1
ATOM 845 C CA . PRO A 1 108 ? -0.643 3.739 13.152 1.00 97.31 108 PRO A CA 1
ATOM 846 C C . PRO A 1 108 ? -0.357 5.224 12.930 1.00 97.31 108 PRO A C 1
ATOM 848 O O . PRO A 1 108 ? -1.075 6.065 13.457 1.00 97.31 108 PRO A O 1
ATOM 851 N N . THR A 1 109 ? 0.658 5.551 12.131 1.00 95.88 109 THR A N 1
ATOM 852 C CA . THR A 1 109 ? 1.019 6.932 11.778 1.00 95.88 109 THR A CA 1
ATOM 853 C C . THR A 1 109 ? 0.033 7.611 10.827 1.00 95.88 109 THR A C 1
ATOM 855 O O . THR A 1 109 ? 0.057 8.832 10.722 1.00 95.88 109 THR A O 1
ATOM 858 N N . ASP A 1 110 ? -0.824 6.847 10.147 1.00 96.62 110 ASP A N 1
ATOM 859 C CA . ASP A 1 110 ? -1.870 7.366 9.258 1.00 96.62 110 ASP A CA 1
ATOM 860 C C . ASP A 1 110 ? -3.158 7.726 10.022 1.00 96.62 110 ASP A C 1
ATOM 862 O O . ASP A 1 110 ? -4.066 8.356 9.472 1.00 96.62 110 ASP A O 1
ATOM 866 N N . PHE A 1 111 ? -3.244 7.328 11.294 1.00 96.75 111 PHE A N 1
ATOM 867 C CA . PHE A 1 111 ? -4.336 7.674 12.195 1.00 96.75 111 PHE A CA 1
ATOM 868 C C . PHE A 1 111 ? -3.989 8.899 13.044 1.00 96.75 111 PHE A C 1
ATOM 870 O O . PHE A 1 111 ? -2.841 9.138 13.409 1.00 96.75 111 PHE A O 1
ATOM 877 N N . ASN A 1 112 ? -5.026 9.629 13.443 1.00 95.62 112 ASN A N 1
ATOM 878 C CA . ASN A 1 112 ? -4.971 10.647 14.479 1.00 95.62 112 ASN A CA 1
ATOM 879 C C . ASN A 1 112 ? -5.334 10.014 15.833 1.00 95.62 112 ASN A C 1
ATOM 881 O O . ASN A 1 112 ? -6.504 9.673 16.054 1.00 95.62 112 ASN A O 1
ATOM 885 N N . PRO A 1 113 ? -4.364 9.834 16.745 1.00 95.19 113 PRO A N 1
ATOM 886 C CA . PRO A 1 113 ? -4.648 9.381 18.098 1.00 95.19 113 PRO A CA 1
ATOM 887 C C . PRO A 1 113 ? -5.298 10.498 18.928 1.00 95.19 113 PRO A C 1
ATOM 889 O O . PRO A 1 113 ? -4.825 11.633 18.925 1.00 95.19 113 PRO A O 1
ATOM 892 N N . VAL A 1 114 ? -6.367 10.172 19.660 1.00 94.00 114 VAL A N 1
ATOM 893 C CA . VAL A 1 114 ? -7.059 11.097 20.580 1.00 94.00 114 VAL A CA 1
ATOM 894 C C . VAL A 1 114 ? -6.895 10.636 22.028 1.00 94.00 114 VAL A C 1
ATOM 896 O O . VAL A 1 114 ? -6.462 11.415 22.874 1.00 94.00 114 VAL A O 1
ATOM 899 N N . GLN A 1 115 ? -7.208 9.368 22.306 1.00 92.75 115 GLN A N 1
ATOM 900 C CA . GLN A 1 115 ? -6.972 8.697 23.594 1.00 92.75 115 GLN A CA 1
ATOM 901 C C . GLN A 1 115 ? -6.047 7.470 23.463 1.00 92.75 115 GLN A C 1
ATOM 903 O O . GLN A 1 115 ? -5.867 6.699 24.401 1.00 92.75 115 GLN A O 1
ATOM 908 N N . ALA A 1 116 ? -5.400 7.348 22.305 1.00 92.69 116 ALA A N 1
ATOM 909 C CA . ALA A 1 116 ? -4.391 6.346 22.007 1.00 92.69 116 ALA A CA 1
ATOM 910 C C . ALA A 1 116 ? -2.998 6.980 21.866 1.00 92.69 116 ALA A C 1
ATOM 912 O O . ALA A 1 116 ? -2.837 8.201 21.874 1.00 92.69 116 ALA A O 1
ATOM 913 N N . LYS A 1 117 ? -1.974 6.146 21.698 1.00 94.31 117 LYS A N 1
ATOM 914 C CA . LYS A 1 117 ? -0.606 6.570 21.387 1.00 94.31 117 LYS A CA 1
ATOM 915 C C . LYS A 1 117 ? 0.070 5.588 20.447 1.00 94.31 117 LYS A C 1
ATOM 917 O O . LYS A 1 117 ? -0.226 4.397 20.472 1.00 94.31 117 LYS A O 1
ATOM 922 N N . VAL A 1 118 ? 1.023 6.088 19.665 1.00 95.56 118 VAL A N 1
ATOM 923 C CA . VAL A 1 118 ? 1.887 5.247 18.831 1.00 95.56 118 VAL A CA 1
ATOM 924 C C . VAL A 1 118 ? 3.204 5.001 19.564 1.00 95.56 118 VAL A C 1
ATOM 926 O O . VAL A 1 118 ? 3.879 5.946 19.963 1.00 95.56 118 VAL A O 1
ATOM 929 N N . THR A 1 119 ? 3.576 3.741 19.776 1.00 94.50 119 THR A N 1
ATOM 930 C CA . THR A 1 119 ? 4.851 3.340 20.398 1.00 94.50 119 THR A CA 1
ATOM 931 C C . THR A 1 119 ? 5.468 2.208 19.590 1.00 94.50 119 THR A C 1
ATOM 933 O O . THR A 1 119 ? 4.830 1.179 19.418 1.00 94.50 119 THR A O 1
ATOM 936 N N . ASP A 1 120 ? 6.677 2.396 19.057 1.00 93.44 120 ASP A N 1
ATOM 937 C CA . ASP A 1 120 ? 7.379 1.390 18.239 1.00 93.44 120 ASP A CA 1
ATOM 938 C C . ASP A 1 120 ? 6.541 0.848 17.057 1.00 93.44 120 ASP A C 1
ATOM 940 O O . ASP A 1 120 ? 6.505 -0.350 16.788 1.00 93.44 120 ASP A O 1
ATOM 944 N N . GLY A 1 121 ? 5.804 1.729 16.365 1.00 93.38 121 GLY A N 1
ATOM 945 C CA . GLY A 1 121 ? 4.894 1.342 15.267 1.00 93.38 121 GLY A CA 1
ATOM 946 C C . GLY A 1 121 ? 3.602 0.642 15.725 1.00 93.38 121 GLY A C 1
ATOM 947 O O . GLY A 1 121 ? 2.855 0.124 14.907 1.00 93.38 121 GLY A O 1
ATOM 948 N N . VAL A 1 122 ? 3.381 0.625 17.038 1.00 96.44 122 VAL A N 1
ATOM 949 C CA . VAL A 1 122 ? 2.240 0.202 17.864 1.00 96.44 122 VAL A CA 1
ATOM 950 C C . VAL A 1 122 ? 1.121 1.218 18.118 1.00 96.44 122 VAL A C 1
ATOM 952 O O . VAL A 1 122 ? 1.366 2.056 18.980 1.00 96.44 122 VAL A O 1
ATOM 955 N N . MET A 1 123 ? -0.068 1.219 17.497 1.00 96.38 123 MET A N 1
ATOM 956 C CA . MET A 1 123 ? -1.178 2.028 18.057 1.00 96.38 123 MET A CA 1
ATOM 957 C C . MET A 1 123 ? -1.722 1.324 19.299 1.00 96.38 123 MET A C 1
ATOM 959 O O . MET A 1 123 ? -2.134 0.174 19.192 1.00 96.38 123 MET A O 1
ATOM 963 N N . LEU A 1 124 ? -1.737 1.994 20.449 1.00 94.81 124 LEU A N 1
ATOM 964 C CA . LEU A 1 124 ? -2.188 1.446 21.727 1.00 94.81 124 LEU A CA 1
ATOM 965 C C . LEU A 1 124 ? -3.155 2.410 22.409 1.00 94.81 124 LEU A C 1
ATOM 967 O O . LEU A 1 124 ? -2.840 3.591 22.557 1.00 94.81 124 LEU A O 1
ATOM 971 N N . THR A 1 125 ? -4.293 1.906 22.867 1.00 90.38 125 THR A N 1
ATOM 972 C CA . THR A 1 125 ? -5.216 2.652 23.734 1.00 90.38 125 THR A CA 1
ATOM 973 C C . THR A 1 125 ? -4.788 2.554 25.196 1.00 90.38 125 THR A C 1
ATOM 975 O O . THR A 1 125 ? -4.356 1.491 25.652 1.00 90.38 125 THR A O 1
ATOM 978 N N . ASP A 1 126 ? -4.910 3.643 25.955 1.00 74.25 126 ASP A N 1
ATOM 979 C CA . ASP A 1 126 ? -4.610 3.624 27.391 1.00 74.25 126 ASP A CA 1
ATOM 980 C C . ASP A 1 126 ? -5.801 3.073 28.209 1.00 74.25 126 ASP A C 1
ATOM 982 O O . ASP A 1 126 ? -6.953 3.133 27.805 1.00 74.25 126 ASP A O 1
ATOM 986 N N . LYS A 1 127 ? -5.553 2.524 29.406 1.00 65.19 127 LYS A N 1
ATOM 987 C CA . LYS A 1 127 ? -6.597 1.893 30.253 1.00 65.19 127 LYS A CA 1
ATOM 988 C C . LYS A 1 127 ? -7.664 2.848 30.806 1.00 65.19 127 LYS A C 1
ATOM 990 O O . LYS A 1 127 ? -8.583 2.400 31.481 1.00 65.19 127 LYS A O 1
ATOM 995 N N . THR A 1 128 ? -7.500 4.151 30.614 1.00 62.69 128 THR A N 1
ATOM 996 C CA . THR A 1 128 ? -8.370 5.193 31.177 1.00 62.69 128 THR A CA 1
ATOM 997 C C . THR A 1 128 ? -9.280 5.821 30.128 1.00 62.69 128 THR A C 1
ATOM 999 O O . THR A 1 128 ? -9.752 6.937 30.337 1.00 62.69 128 THR A O 1
ATOM 1002 N N . GLU A 1 129 ? -9.477 5.163 28.984 1.00 63.47 129 GLU A N 1
ATOM 1003 C CA . GLU A 1 129 ? -10.343 5.693 27.936 1.00 63.47 129 GLU A CA 1
ATOM 1004 C C . GLU A 1 129 ? -11.777 5.873 28.426 1.00 63.47 129 GLU A C 1
ATOM 1006 O O . GLU A 1 129 ? -12.355 5.027 29.111 1.00 63.47 129 GLU A O 1
ATOM 1011 N N . SER A 1 130 ? -12.360 7.006 28.052 1.00 74.81 130 SER A N 1
ATOM 1012 C CA . SER A 1 130 ? -13.748 7.300 28.369 1.00 74.81 130 SER A CA 1
ATOM 1013 C C . SER A 1 130 ? -14.634 6.496 27.422 1.00 74.81 130 SER A C 1
ATOM 1015 O O . SER A 1 130 ? -14.601 6.716 26.211 1.00 74.81 130 SER A O 1
ATOM 1017 N N . VAL A 1 131 ? -15.459 5.593 27.954 1.00 86.81 131 VAL A N 1
ATOM 1018 C CA . VAL A 1 131 ? -16.415 4.807 27.156 1.00 86.81 131 VAL A CA 1
ATOM 1019 C C . VAL A 1 131 ? -17.208 5.697 26.197 1.00 86.81 131 VAL A C 1
ATOM 1021 O O . VAL A 1 131 ? -17.750 6.734 26.579 1.00 86.81 131 VAL A O 1
ATOM 1024 N N . GLY A 1 132 ? -17.265 5.287 24.930 1.00 86.94 132 GLY A N 1
ATOM 1025 C CA . GLY A 1 132 ? -17.962 5.989 23.855 1.00 86.94 132 GLY A CA 1
ATOM 1026 C C . GLY A 1 132 ? -17.209 7.184 23.262 1.00 86.94 132 GLY A C 1
ATOM 1027 O O . GLY A 1 132 ? -17.678 7.752 22.274 1.00 86.94 132 GLY A O 1
ATOM 1028 N N . HIS A 1 133 ? -16.051 7.572 23.802 1.00 91.38 133 HIS A N 1
ATOM 1029 C CA . HIS A 1 133 ? -15.204 8.595 23.188 1.00 91.38 133 HIS A CA 1
ATOM 1030 C C . HIS A 1 133 ? -14.359 8.018 22.051 1.00 91.38 133 HIS A C 1
ATOM 1032 O O . HIS A 1 133 ? -14.179 6.812 21.926 1.00 91.38 133 HIS A O 1
ATOM 1038 N N . VAL A 1 134 ? -13.863 8.896 21.178 1.00 94.12 134 VAL A N 1
ATOM 1039 C CA . VAL A 1 134 ? -12.959 8.500 20.094 1.00 94.12 134 VAL A CA 1
ATOM 1040 C C . VAL A 1 134 ? -11.590 8.173 20.678 1.00 94.12 134 VAL A C 1
ATOM 1042 O O . VAL A 1 134 ? -10.960 9.044 21.274 1.00 94.12 134 VAL A O 1
ATOM 1045 N N . ALA A 1 135 ? -11.130 6.942 20.465 1.00 94.44 135 ALA A N 1
ATOM 1046 C CA . ALA A 1 135 ? -9.775 6.515 20.794 1.00 94.44 135 ALA A CA 1
ATOM 1047 C C . ALA A 1 135 ? -8.784 7.035 19.743 1.00 94.44 135 ALA A C 1
ATOM 1049 O O . ALA A 1 135 ? -7.814 7.728 20.053 1.00 94.44 135 ALA A O 1
ATOM 1050 N N . PHE A 1 136 ? -9.072 6.760 18.472 1.00 95.56 136 PHE A N 1
ATOM 1051 C CA . PHE A 1 136 ? -8.341 7.266 17.314 1.00 95.56 136 PHE A CA 1
ATOM 1052 C C . PHE A 1 136 ? -9.227 7.206 16.069 1.00 95.56 136 PHE A C 1
ATOM 1054 O O . PHE A 1 136 ? -10.239 6.495 16.031 1.00 95.56 136 PHE A O 1
ATOM 1061 N N . HIS A 1 137 ? -8.852 7.975 15.052 1.00 96.56 137 HIS A N 1
ATOM 1062 C CA . HIS A 1 137 ? -9.586 8.025 13.794 1.00 96.56 137 HIS A CA 1
ATOM 1063 C C . HIS A 1 137 ? -8.688 8.344 12.600 1.00 96.56 137 HIS A C 1
ATOM 1065 O O . HIS A 1 137 ? -7.573 8.829 12.763 1.00 96.56 137 HIS A O 1
ATOM 1071 N N . GLY A 1 138 ? -9.170 8.068 11.395 1.00 95.69 138 GLY A N 1
ATOM 1072 C CA . GLY A 1 138 ? -8.427 8.245 10.151 1.00 95.69 138 GLY A CA 1
ATOM 1073 C C . GLY A 1 138 ? -8.369 6.957 9.320 1.00 95.69 138 GLY A C 1
ATOM 1074 O O . GLY A 1 138 ? -9.025 5.971 9.664 1.00 95.69 138 GLY A O 1
ATOM 1075 N N . PRO A 1 139 ? -7.613 6.942 8.215 1.00 96.06 139 PRO A N 1
ATOM 1076 C CA . PRO A 1 139 ? -7.000 8.109 7.580 1.00 96.06 139 PRO A CA 1
ATOM 1077 C C . PRO A 1 139 ? -8.081 9.004 6.946 1.00 96.06 139 PRO A C 1
ATOM 1079 O O . PRO A 1 139 ? -9.255 8.772 7.172 1.00 96.06 139 PRO A O 1
ATOM 1082 N N . TYR A 1 140 ? -7.720 10.035 6.181 1.00 95.56 140 TYR A N 1
ATOM 1083 C CA . TYR A 1 140 ? -8.669 10.851 5.403 1.00 95.56 140 TYR A CA 1
ATOM 1084 C C . TYR A 1 140 ? -8.430 10.645 3.913 1.00 95.56 140 TYR A C 1
ATOM 1086 O O . TYR A 1 140 ? -7.961 11.539 3.209 1.00 95.56 140 TYR A O 1
ATOM 1094 N N . TRP A 1 141 ? -8.666 9.423 3.448 1.00 96.00 141 TRP A N 1
ATOM 1095 C CA . TRP A 1 141 ? -8.293 9.002 2.098 1.00 96.00 141 TRP A CA 1
ATOM 1096 C C . TRP A 1 141 ? -9.501 8.887 1.176 1.00 96.00 141 TRP A C 1
ATOM 1098 O O . TRP A 1 141 ? -10.645 8.794 1.612 1.00 96.00 141 TRP A O 1
ATOM 1108 N N . PHE A 1 142 ? -9.239 8.8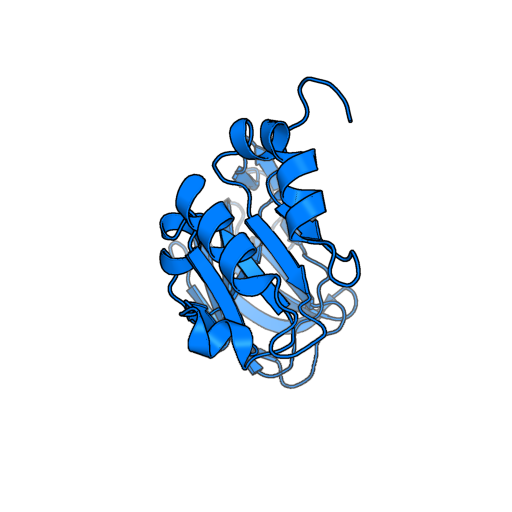73 -0.127 1.00 96.00 142 PHE A N 1
ATOM 1109 C CA . PHE A 1 142 ? -10.249 8.503 -1.106 1.00 96.00 142 PHE A CA 1
ATOM 1110 C C . PHE A 1 142 ? -10.458 6.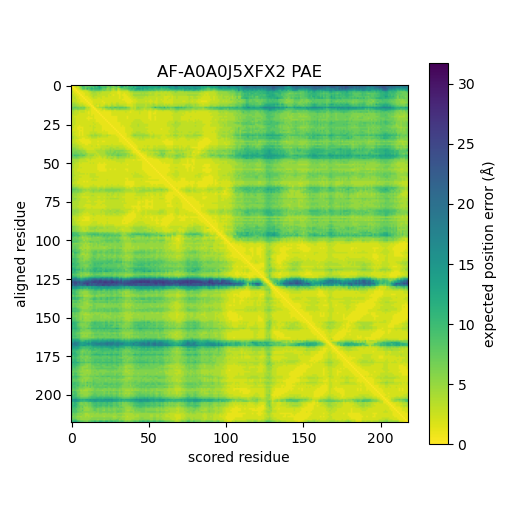983 -1.084 1.00 96.00 142 PHE A C 1
ATOM 1112 O O . PHE A 1 142 ? -9.500 6.227 -1.243 1.00 96.00 142 PHE A O 1
ATOM 1119 N N . LEU A 1 143 ? -11.707 6.537 -0.945 1.00 96.81 143 LEU A N 1
ATOM 1120 C CA . LEU A 1 143 ? -12.099 5.135 -1.069 1.00 96.81 143 LEU A CA 1
ATOM 1121 C C . LEU A 1 143 ? -13.191 4.999 -2.142 1.00 96.81 143 LEU A C 1
ATOM 1123 O O . LEU A 1 143 ? -14.282 5.544 -1.965 1.00 96.81 143 LEU A O 1
ATOM 1127 N N . PRO A 1 144 ? -12.943 4.276 -3.248 1.00 96.06 144 PRO A N 1
ATOM 1128 C CA . PRO A 1 144 ? -13.974 4.013 -4.248 1.00 96.06 144 PRO A CA 1
ATOM 1129 C C . PRO A 1 144 ? -15.194 3.282 -3.669 1.00 96.06 144 PRO A C 1
ATOM 1131 O O . PRO A 1 144 ? -15.115 2.592 -2.659 1.00 96.06 144 PRO A O 1
ATOM 1134 N N . ARG A 1 145 ? -16.334 3.350 -4.356 1.00 97.25 145 ARG A N 1
ATOM 1135 C CA . ARG A 1 145 ? -17.481 2.486 -4.058 1.00 97.25 145 ARG A CA 1
ATOM 1136 C C . ARG A 1 145 ? -17.122 1.010 -4.260 1.00 97.25 145 ARG A C 1
ATOM 1138 O O . ARG A 1 145 ? -16.478 0.642 -5.252 1.00 97.25 145 ARG A O 1
ATOM 1145 N N . GLY A 1 146 ? -17.597 0.138 -3.379 1.00 97.38 146 GLY A N 1
ATOM 1146 C CA . GLY A 1 146 ? -17.319 -1.297 -3.458 1.00 97.38 146 GLY A CA 1
ATOM 1147 C C . GLY A 1 146 ? -17.563 -2.051 -2.157 1.00 97.38 146 GLY A C 1
ATOM 1148 O O . GLY A 1 146 ? -17.904 -1.450 -1.138 1.00 97.38 146 GLY A O 1
ATOM 1149 N N . GLY A 1 147 ? -17.398 -3.372 -2.217 1.00 98.06 147 GLY A N 1
ATOM 1150 C CA . GLY A 1 147 ? -17.289 -4.222 -1.038 1.00 98.06 147 GLY A CA 1
ATOM 1151 C C . GLY A 1 147 ? -15.850 -4.243 -0.538 1.00 98.06 147 GLY A C 1
ATOM 1152 O O . GLY A 1 147 ? -14.905 -4.263 -1.332 1.00 98.06 147 GLY A O 1
ATOM 1153 N N . TYR A 1 148 ? -15.689 -4.229 0.778 1.00 98.31 148 TYR A N 1
ATOM 1154 C CA . TYR A 1 148 ? -14.386 -4.212 1.421 1.00 98.31 148 TYR A CA 1
ATOM 1155 C C . TYR A 1 148 ? -14.345 -5.194 2.578 1.00 98.31 148 TYR A C 1
ATOM 1157 O O . TYR A 1 148 ? -15.251 -5.224 3.408 1.00 98.31 148 TYR A O 1
ATOM 1165 N N . ARG A 1 149 ? -13.250 -5.948 2.652 1.00 98.19 149 ARG A N 1
ATOM 1166 C CA . ARG A 1 149 ? -12.842 -6.704 3.830 1.00 98.19 149 ARG A CA 1
ATOM 1167 C C . ARG A 1 149 ? -11.724 -5.961 4.534 1.00 98.19 149 ARG A C 1
ATOM 1169 O O . ARG A 1 149 ? -10.734 -5.586 3.912 1.00 98.19 149 ARG A O 1
ATOM 1176 N N . VAL A 1 150 ? -11.872 -5.785 5.834 1.00 98.25 150 VAL A N 1
ATOM 1177 C CA . VAL A 1 150 ? -10.905 -5.128 6.703 1.00 98.25 150 VAL A CA 1
ATOM 1178 C C . VAL A 1 150 ? -10.307 -6.170 7.630 1.00 98.25 150 VAL A C 1
ATOM 1180 O O . VAL A 1 150 ? -11.040 -6.955 8.224 1.00 98.25 150 VAL A O 1
ATOM 1183 N N . VAL A 1 151 ? -8.982 -6.177 7.743 1.00 98.00 151 VAL A N 1
ATOM 1184 C CA . VAL A 1 151 ? -8.224 -7.061 8.630 1.00 98.00 151 VAL A CA 1
ATOM 1185 C C . VAL A 1 151 ? -7.314 -6.203 9.499 1.00 98.00 151 VAL A C 1
ATOM 1187 O O . VAL A 1 151 ? -6.438 -5.503 8.993 1.00 98.00 151 VAL A O 1
ATOM 1190 N N . ILE A 1 152 ? -7.517 -6.259 10.807 1.00 98.00 152 ILE A N 1
ATOM 1191 C CA . ILE A 1 152 ? -6.696 -5.592 11.813 1.00 98.00 152 ILE A CA 1
ATOM 1192 C C . ILE A 1 152 ? -5.574 -6.552 12.213 1.00 98.00 152 ILE A C 1
ATOM 1194 O O . ILE A 1 152 ? -5.812 -7.611 12.788 1.00 98.00 152 ILE A O 1
ATOM 1198 N N . GLU A 1 153 ? -4.333 -6.184 11.923 1.00 97.88 153 GLU A N 1
ATOM 1199 C CA . GLU A 1 153 ? -3.163 -6.855 12.477 1.00 97.88 153 GLU A CA 1
ATOM 1200 C C . GLU A 1 153 ? -2.877 -6.266 13.859 1.00 97.88 153 GLU A C 1
ATOM 1202 O O . GLU A 1 153 ? -2.320 -5.173 13.988 1.00 97.88 153 GLU A O 1
ATOM 1207 N N . GLY A 1 154 ? -3.304 -6.972 14.900 1.00 96.00 154 GLY A N 1
ATOM 1208 C CA . GLY A 1 154 ? -3.283 -6.472 16.265 1.00 96.00 154 GLY A CA 1
ATOM 1209 C C . GLY A 1 154 ? -4.145 -7.314 17.198 1.00 96.00 154 GLY A C 1
ATOM 1210 O O . GLY A 1 154 ? -4.531 -8.431 16.854 1.00 96.00 154 GLY A O 1
ATOM 1211 N N . GLU A 1 155 ? -4.452 -6.770 18.368 1.00 95.56 155 GLU A N 1
ATOM 1212 C CA . GLU A 1 155 ? -5.259 -7.431 19.394 1.00 95.56 155 GLU A CA 1
ATOM 1213 C C . GLU A 1 155 ? -6.360 -6.490 19.870 1.00 95.56 155 GLU A C 1
ATOM 1215 O O . GLU A 1 155 ? -6.093 -5.329 20.172 1.00 95.56 155 GLU A O 1
ATOM 1220 N N . LEU A 1 156 ? -7.590 -6.995 19.956 1.00 94.19 156 LEU A N 1
ATOM 1221 C CA . LEU A 1 156 ? -8.714 -6.308 20.584 1.00 94.19 156 LEU A CA 1
ATOM 1222 C C . LEU A 1 156 ? -9.078 -7.069 21.855 1.00 94.19 156 LEU A C 1
ATOM 1224 O O . LEU A 1 156 ? -9.391 -8.256 21.778 1.00 94.19 156 LEU A O 1
ATOM 1228 N N . ALA A 1 157 ? -9.083 -6.380 22.989 1.00 93.56 157 ALA A N 1
ATOM 1229 C CA . ALA A 1 157 ? -9.615 -6.852 24.258 1.00 93.56 157 ALA A CA 1
ATOM 1230 C C . ALA A 1 157 ? -10.830 -5.995 24.630 1.00 93.56 157 ALA A C 1
ATOM 1232 O O . ALA A 1 157 ? -10.743 -4.770 24.619 1.00 93.56 157 ALA A O 1
ATOM 1233 N N . GLY A 1 158 ? -11.963 -6.608 24.971 1.00 92.31 158 GLY A N 1
ATOM 1234 C CA . GLY A 1 158 ? -13.210 -5.879 25.239 1.00 92.31 158 GLY A CA 1
ATOM 1235 C C . GLY A 1 158 ? -14.086 -5.659 24.002 1.00 92.31 158 GLY A C 1
ATOM 1236 O O . GLY A 1 158 ? -14.157 -6.517 23.126 1.00 92.31 158 GLY A O 1
ATOM 1237 N N . LEU A 1 159 ? -14.832 -4.553 23.972 1.00 94.75 159 LEU A N 1
ATOM 1238 C CA . LEU A 1 159 ? -15.848 -4.285 22.954 1.00 94.75 159 LEU A CA 1
ATOM 1239 C C . LEU A 1 159 ? -15.613 -2.905 22.349 1.00 94.75 159 LEU A C 1
ATOM 1241 O O . LEU A 1 159 ? -15.583 -1.908 23.065 1.00 94.75 159 LEU A O 1
ATOM 1245 N N . PHE A 1 160 ? -15.513 -2.843 21.028 1.00 95.81 160 PHE A N 1
ATOM 1246 C CA . PHE A 1 160 ? -15.301 -1.607 20.290 1.00 95.81 160 PHE A CA 1
ATOM 1247 C C . PHE A 1 160 ? -16.437 -1.348 19.316 1.00 95.81 160 PHE A C 1
ATOM 1249 O O . PHE A 1 160 ? -16.946 -2.262 18.674 1.00 95.81 160 PHE A O 1
ATOM 1256 N N . GLN A 1 161 ? -16.786 -0.080 19.160 1.00 96.75 161 GLN A N 1
ATOM 1257 C CA . GLN A 1 161 ? -17.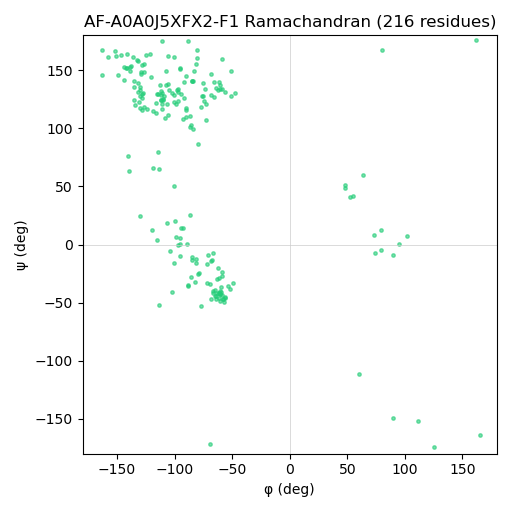504 0.406 17.999 1.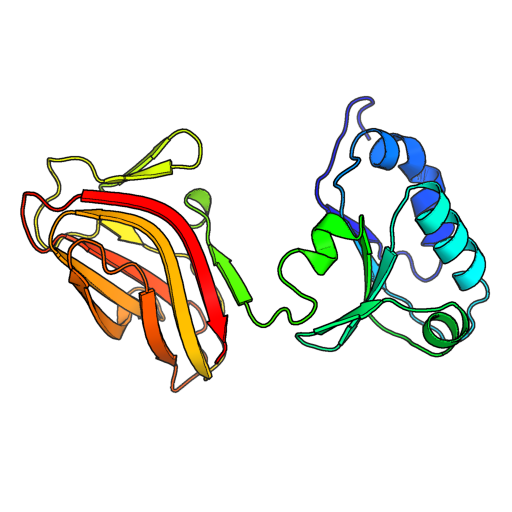00 96.75 161 GLN A CA 1
ATOM 1258 C C . GLN A 1 161 ? -16.497 0.939 16.983 1.00 96.75 161 GLN A C 1
ATOM 1260 O O . GLN A 1 161 ? -15.647 1.769 17.314 1.00 96.75 161 GLN A O 1
ATOM 1265 N N . VAL A 1 162 ? -16.629 0.483 15.741 1.00 96.81 162 VAL A N 1
ATOM 1266 C CA . VAL A 1 162 ? -15.867 0.973 14.597 1.00 96.81 162 VAL A CA 1
ATOM 1267 C C . VAL A 1 162 ? -16.841 1.556 13.591 1.00 96.81 162 VAL A C 1
ATOM 1269 O O . VAL A 1 162 ? -17.658 0.841 13.011 1.00 96.81 162 VAL A O 1
ATOM 1272 N N . ASP A 1 163 ? -16.744 2.862 13.373 1.00 97.19 163 ASP A N 1
ATOM 1273 C CA . ASP A 1 163 ? -17.500 3.526 12.317 1.00 97.19 163 ASP A CA 1
ATOM 1274 C C . ASP A 1 163 ? -16.626 3.677 11.074 1.00 97.19 163 ASP A C 1
ATOM 1276 O O . ASP A 1 163 ? -15.497 4.157 11.157 1.00 97.19 163 ASP A O 1
ATOM 1280 N N . VAL A 1 164 ? -17.183 3.349 9.913 1.00 97.38 164 VAL A N 1
ATOM 1281 C CA . VAL A 1 164 ? -16.686 3.810 8.612 1.00 97.38 164 VAL A CA 1
ATOM 1282 C C . VAL A 1 164 ? -17.406 5.114 8.320 1.00 97.38 164 VAL A C 1
ATOM 1284 O O . VAL A 1 164 ? -18.633 5.124 8.212 1.00 97.38 164 VAL A O 1
ATOM 1287 N N . SER A 1 165 ? -16.670 6.212 8.208 1.00 96.31 165 SER A N 1
ATOM 1288 C CA . SER A 1 165 ? -17.241 7.547 8.024 1.00 96.31 165 SER A CA 1
ATOM 1289 C C . SER A 1 165 ? -16.685 8.253 6.790 1.00 96.31 165 SER A C 1
ATOM 1291 O O . SER A 1 165 ? -15.666 7.861 6.228 1.00 96.31 165 SER A O 1
ATOM 1293 N N . GLU A 1 166 ? -17.380 9.302 6.359 1.00 92.44 166 GLU A N 1
ATOM 1294 C CA . GLU A 1 166 ? -16.936 10.249 5.337 1.00 92.44 166 GLU A CA 1
ATOM 1295 C C . GLU A 1 166 ? -17.172 11.685 5.833 1.00 92.44 166 GLU A C 1
ATOM 1297 O O . GLU A 1 166 ? -18.043 11.918 6.671 1.00 92.44 166 GLU A O 1
ATOM 1302 N N . ARG A 1 167 ? -16.462 12.673 5.274 1.00 83.94 167 ARG A N 1
ATOM 1303 C CA . ARG A 1 167 ? -16.712 14.112 5.514 1.00 83.94 167 ARG A CA 1
ATOM 1304 C C . ARG A 1 167 ? -16.702 14.483 7.005 1.00 83.94 167 ARG A C 1
ATOM 1306 O O . ARG A 1 167 ? -17.540 15.273 7.435 1.00 83.94 167 ARG A O 1
ATOM 1313 N N . PHE A 1 168 ? -15.750 13.931 7.758 1.00 77.88 168 PHE A N 1
ATOM 1314 C CA . PHE A 1 168 ? -15.563 14.195 9.188 1.00 77.88 168 PHE A CA 1
ATOM 1315 C C . PHE A 1 168 ? -16.757 13.723 10.038 1.00 77.88 168 PHE A C 1
ATOM 1317 O O . PHE A 1 168 ? -17.404 14.510 10.728 1.00 77.88 168 PHE A O 1
ATOM 1324 N N . GLY A 1 169 ? -17.051 12.420 9.977 1.00 76.31 169 GLY A N 1
ATOM 1325 C CA . GLY A 1 169 ? -18.025 11.773 10.864 1.00 76.31 169 GLY A CA 1
ATOM 1326 C C . GLY A 1 169 ? -19.423 11.479 10.302 1.00 76.31 169 GLY A C 1
ATOM 1327 O O . GLY A 1 169 ? -20.285 11.032 11.062 1.00 76.31 169 GLY A O 1
ATOM 1328 N N . TYR A 1 170 ? -19.692 11.667 9.002 1.00 89.88 170 TYR A N 1
ATOM 1329 C CA . TYR A 1 170 ? -20.917 11.118 8.405 1.00 89.88 170 TYR A CA 1
ATOM 1330 C C . TYR A 1 170 ? -20.784 9.598 8.277 1.00 89.88 170 TYR A C 1
ATOM 1332 O O . TYR A 1 170 ? -20.047 9.106 7.422 1.00 89.88 170 TYR A O 1
ATOM 1340 N N . LYS A 1 171 ? -21.504 8.859 9.123 1.00 94.19 171 LYS A N 1
ATOM 1341 C CA . LYS A 1 171 ? -21.430 7.396 9.185 1.00 94.19 171 LYS A CA 1
ATOM 1342 C C . LYS A 1 171 ? -21.958 6.746 7.905 1.00 94.19 171 LYS A C 1
ATOM 1344 O O . LYS A 1 171 ? -23.083 7.000 7.479 1.00 94.19 171 LYS A O 1
ATOM 1349 N N . VAL A 1 172 ? -21.137 5.878 7.327 1.00 94.75 172 VAL A N 1
ATOM 1350 C CA . VAL A 1 172 ? -21.444 5.028 6.167 1.00 94.75 172 VAL A CA 1
ATOM 1351 C C . VAL A 1 172 ? -21.738 3.602 6.624 1.00 94.75 172 VAL A C 1
ATOM 1353 O O . VAL A 1 172 ? -22.675 2.982 6.129 1.00 94.75 172 VAL A O 1
ATOM 1356 N N . ALA A 1 173 ? -20.967 3.103 7.588 1.00 96.19 173 ALA A N 1
ATOM 1357 C CA . ALA A 1 173 ? -21.209 1.836 8.260 1.00 96.19 173 ALA A CA 1
ATOM 1358 C C . ALA A 1 173 ? -20.849 1.958 9.743 1.00 96.19 173 ALA A C 1
ATOM 1360 O O . ALA A 1 173 ? -19.977 2.743 10.115 1.00 96.19 173 ALA A O 1
ATOM 1361 N N . GLU A 1 174 ? -21.517 1.168 10.573 1.00 96.44 174 GLU A N 1
ATOM 1362 C CA . GLU A 1 174 ? -21.255 1.052 12.004 1.00 96.44 174 GLU A CA 1
ATOM 1363 C C . GLU A 1 174 ? -21.137 -0.432 12.333 1.00 96.44 174 GLU A C 1
ATOM 1365 O O . GLU A 1 174 ? -22.000 -1.231 11.961 1.00 96.44 174 GLU A O 1
ATOM 1370 N N . LEU A 1 175 ? -20.042 -0.800 12.987 1.00 96.25 175 LEU A N 1
ATOM 1371 C CA . LEU A 1 175 ? -19.712 -2.173 13.334 1.00 96.25 175 LEU A CA 1
ATOM 1372 C C . LEU A 1 175 ? -19.375 -2.240 14.819 1.00 96.25 175 LEU A C 1
ATOM 1374 O O . LEU A 1 175 ? -18.796 -1.309 15.378 1.00 96.25 175 LEU A O 1
ATOM 1378 N N . GLN A 1 176 ? -19.706 -3.361 15.451 1.00 96.75 176 GLN A N 1
ATOM 1379 C CA . GLN A 1 176 ? -19.244 -3.678 16.797 1.00 96.75 176 GLN A CA 1
ATOM 1380 C C . GLN A 1 176 ? -18.285 -4.858 16.714 1.00 96.75 176 GLN A C 1
ATOM 1382 O O . GLN A 1 176 ? -18.654 -5.898 16.176 1.00 96.75 176 GLN A O 1
ATOM 1387 N N . LEU A 1 177 ? -17.073 -4.676 17.233 1.00 96.50 177 LEU A N 1
ATOM 1388 C CA . LEU A 1 177 ? -16.028 -5.692 17.280 1.00 96.50 177 LEU A CA 1
ATOM 1389 C C . LEU A 1 177 ? -15.818 -6.137 18.721 1.00 96.50 177 LEU A C 1
ATOM 1391 O O . LEU A 1 177 ? -15.576 -5.312 19.606 1.00 96.50 177 LEU A O 1
ATOM 1395 N N . LYS A 1 178 ? -15.916 -7.440 18.956 1.00 96.19 178 LYS A N 1
ATOM 1396 C CA . LYS A 1 178 ? -15.627 -8.070 20.245 1.00 96.19 178 LYS A CA 1
ATOM 1397 C C . LYS A 1 178 ? -14.153 -8.442 20.358 1.00 96.19 178 LYS A C 1
ATOM 1399 O O . LYS A 1 178 ? -13.374 -8.344 19.411 1.00 96.19 178 LYS A O 1
ATOM 1404 N N . GLU A 1 179 ? -13.792 -8.929 21.536 1.00 95.56 179 GLU A N 1
ATOM 1405 C CA . GLU A 1 179 ? -12.482 -9.499 21.806 1.00 95.56 179 GLU A CA 1
ATOM 1406 C C . GLU A 1 179 ? -12.108 -10.561 20.763 1.00 95.56 179 GLU A C 1
ATOM 1408 O O . GLU A 1 179 ? -12.882 -11.476 20.473 1.00 95.56 179 GLU A O 1
ATOM 1413 N N . GLY A 1 180 ? -10.922 -10.402 20.173 1.00 94.69 180 GLY A N 1
ATOM 1414 C CA . GLY A 1 180 ? -10.413 -11.267 19.107 1.00 94.69 180 GLY A CA 1
ATOM 1415 C C . GLY A 1 180 ? -11.051 -11.082 17.720 1.00 94.69 180 GLY A C 1
ATOM 1416 O O . GLY A 1 180 ? -10.536 -11.648 16.755 1.00 94.69 180 GLY A O 1
ATOM 1417 N N . GLU A 1 181 ? -12.115 -10.286 17.563 1.00 96.75 181 GLU A N 1
ATOM 1418 C CA . GLU A 1 181 ? -12.727 -10.011 16.254 1.00 96.75 181 GLU A CA 1
ATOM 1419 C C . GLU A 1 181 ? -11.915 -8.955 15.490 1.00 96.75 181 GLU A C 1
ATOM 1421 O O . GLU A 1 181 ? -12.179 -7.755 15.537 1.00 96.75 181 GLU A O 1
ATOM 1426 N N . THR A 1 182 ? -10.900 -9.415 14.760 1.00 96.75 182 THR A N 1
ATOM 1427 C CA . THR A 1 182 ? -9.981 -8.558 13.994 1.00 96.75 182 THR A CA 1
ATOM 1428 C C . THR A 1 182 ? -10.347 -8.418 12.518 1.00 96.75 182 THR A C 1
ATOM 1430 O O . THR A 1 182 ? -9.642 -7.743 11.774 1.00 96.75 182 THR A O 1
ATOM 1433 N N . THR A 1 183 ? -11.418 -9.059 12.050 1.0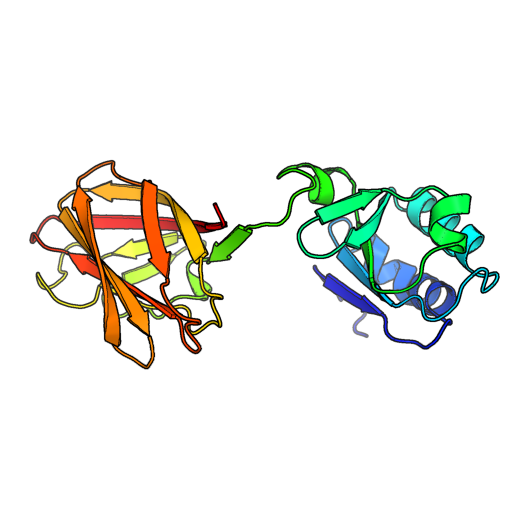0 97.75 183 THR A N 1
ATOM 1434 C CA . THR A 1 183 ? -11.829 -9.023 10.639 1.00 97.75 183 THR A CA 1
ATOM 1435 C C . THR A 1 183 ? -13.300 -8.669 10.517 1.00 97.75 183 THR A C 1
ATOM 1437 O O . THR A 1 183 ? -14.131 -9.225 11.229 1.00 97.75 183 THR A O 1
ATOM 1440 N N . PHE A 1 184 ? -13.627 -7.780 9.583 1.00 97.38 184 PHE A N 1
ATOM 1441 C CA . PHE A 1 184 ? -15.006 -7.415 9.271 1.00 97.38 184 PHE A CA 1
ATOM 1442 C C . PHE A 1 184 ? -15.150 -6.960 7.818 1.00 97.38 184 PHE A C 1
ATOM 1444 O O . PHE A 1 184 ? -14.163 -6.706 7.129 1.00 97.38 184 PHE A O 1
ATOM 1451 N N . GLU A 1 185 ? -16.387 -6.859 7.340 1.00 97.94 185 GLU A N 1
ATOM 1452 C CA . GLU A 1 185 ? -16.692 -6.426 5.976 1.00 97.94 185 GLU A CA 1
ATOM 1453 C C . GLU A 1 185 ? -17.686 -5.264 5.985 1.00 97.94 185 GLU A C 1
ATOM 1455 O O . GLU A 1 185 ? -18.541 -5.166 6.865 1.00 97.94 185 GLU A O 1
ATOM 1460 N N . PHE A 1 186 ? -17.580 -4.377 4.998 1.00 97.81 186 PHE A N 1
ATOM 1461 C CA . PHE A 1 186 ? -18.550 -3.308 4.776 1.00 97.81 186 PHE A CA 1
ATOM 1462 C C . PHE A 1 186 ? -18.697 -2.998 3.284 1.00 97.81 186 PHE A C 1
ATOM 1464 O O . PHE A 1 186 ? -17.850 -3.357 2.464 1.00 97.81 186 PHE A O 1
ATOM 1471 N N . ILE A 1 187 ? -19.785 -2.313 2.926 1.00 97.62 187 ILE A N 1
ATOM 1472 C CA . ILE A 1 187 ? -20.045 -1.863 1.556 1.00 97.62 187 ILE A CA 1
ATOM 1473 C C . ILE A 1 187 ? -20.073 -0.336 1.535 1.00 97.62 187 ILE A C 1
ATOM 1475 O O . ILE A 1 187 ? -20.897 0.295 2.196 1.00 97.62 187 ILE A O 1
ATOM 1479 N N . ALA A 1 188 ? -19.206 0.266 0.725 1.00 97.12 188 ALA A N 1
ATOM 1480 C CA . ALA A 1 188 ? -19.295 1.673 0.367 1.00 97.12 188 ALA A CA 1
ATOM 1481 C C . ALA A 1 188 ? -20.226 1.817 -0.847 1.00 97.12 188 ALA A C 1
ATOM 1483 O O . ALA A 1 188 ? -19.835 1.559 -1.986 1.00 97.12 188 ALA A O 1
ATOM 1484 N N . HIS A 1 189 ? -21.478 2.222 -0.617 1.00 95.69 189 HIS A N 1
ATOM 1485 C CA . HIS A 1 189 ? -22.478 2.388 -1.686 1.00 95.69 189 HIS A CA 1
ATOM 1486 C C . HIS A 1 189 ? -22.187 3.558 -2.643 1.00 95.69 189 HIS A C 1
ATOM 1488 O O . HIS A 1 189 ? -22.779 3.652 -3.719 1.00 95.69 189 HIS A O 1
ATOM 1494 N N . ARG A 1 190 ? -21.274 4.450 -2.258 1.00 95.69 190 ARG A N 1
ATOM 1495 C CA . ARG A 1 190 ? -20.785 5.583 -3.045 1.00 95.69 190 ARG A CA 1
ATOM 1496 C C . ARG A 1 190 ? -19.289 5.753 -2.808 1.00 95.69 190 ARG A C 1
ATOM 1498 O O . ARG A 1 190 ? -18.765 5.207 -1.840 1.00 95.69 190 ARG A O 1
ATOM 1505 N N . ASP A 1 191 ? -18.636 6.512 -3.677 1.00 97.25 191 ASP A N 1
ATOM 1506 C CA . ASP A 1 191 ? -17.247 6.905 -3.461 1.00 97.25 191 ASP A CA 1
ATOM 1507 C C . ASP A 1 191 ? -17.165 7.789 -2.208 1.00 97.25 191 ASP A C 1
ATOM 1509 O O . ASP A 1 191 ? -17.998 8.680 -2.013 1.00 97.25 191 ASP A O 1
ATOM 1513 N N . LEU A 1 192 ? -16.182 7.520 -1.352 1.00 97.06 192 LEU A N 1
ATOM 1514 C CA . LEU A 1 192 ? -15.934 8.247 -0.114 1.00 97.06 192 LEU A CA 1
ATOM 1515 C C . LEU A 1 192 ? -14.698 9.127 -0.314 1.00 97.06 192 LEU A C 1
ATOM 1517 O O . LEU A 1 192 ? -13.590 8.619 -0.463 1.00 97.06 192 LEU A O 1
ATOM 1521 N N . HIS A 1 193 ? -14.865 10.451 -0.338 1.00 95.25 193 HIS A N 1
ATOM 1522 C CA . HIS A 1 193 ? -13.753 11.359 -0.664 1.00 95.25 193 HIS A CA 1
ATOM 1523 C C . HIS A 1 193 ? -12.781 11.607 0.491 1.00 95.25 193 HIS A C 1
ATOM 1525 O O . HIS A 1 193 ? -11.629 11.965 0.261 1.00 95.25 193 HIS A O 1
ATOM 1531 N N . ALA A 1 194 ? -13.262 11.426 1.715 1.00 95.44 194 ALA A N 1
ATOM 1532 C CA . ALA A 1 194 ? -12.487 11.505 2.944 1.00 95.44 194 ALA A CA 1
ATOM 1533 C C . ALA A 1 194 ? -12.966 10.380 3.863 1.00 95.44 194 ALA A C 1
ATOM 1535 O O . ALA A 1 194 ? -13.609 10.635 4.880 1.00 95.44 194 ALA A O 1
ATOM 1536 N N . PHE A 1 195 ? -12.764 9.146 3.408 1.00 96.44 195 PHE A N 1
ATOM 1537 C CA . PHE A 1 195 ? -13.014 7.940 4.181 1.00 96.44 195 PHE A CA 1
ATOM 1538 C C . PHE A 1 195 ? -12.111 7.924 5.407 1.00 96.44 195 PHE A C 1
ATOM 1540 O O . PHE A 1 195 ? -10.911 8.125 5.242 1.00 96.44 195 PHE A O 1
ATOM 1547 N N . GLU A 1 196 ? -12.696 7.627 6.569 1.00 97.06 196 GLU A N 1
ATOM 1548 C CA . GLU A 1 196 ? -12.002 7.389 7.834 1.00 97.06 196 GLU A CA 1
ATOM 1549 C C . GLU A 1 196 ? -12.626 6.208 8.593 1.00 97.06 196 GLU A C 1
ATOM 1551 O O . GLU A 1 196 ? -13.838 5.974 8.523 1.00 97.06 196 GLU A O 1
ATOM 1556 N N . PHE A 1 197 ? -11.810 5.496 9.368 1.00 97.50 197 PHE A N 1
ATOM 1557 C CA . PHE A 1 197 ? -12.290 4.682 10.477 1.00 97.50 197 PHE A CA 1
ATOM 1558 C C . PHE A 1 197 ? -12.321 5.517 11.754 1.00 97.50 197 PHE A C 1
ATOM 1560 O O . PHE A 1 197 ? -11.431 6.333 11.980 1.00 97.50 197 PHE A O 1
ATOM 1567 N N . VAL A 1 198 ? -13.302 5.277 12.621 1.00 96.75 198 VAL A N 1
ATOM 1568 C CA . VAL A 1 198 ? -13.363 5.871 13.961 1.00 96.75 198 VAL A CA 1
ATOM 1569 C C . VAL A 1 198 ? -13.562 4.769 14.990 1.00 96.75 198 VAL A C 1
ATOM 1571 O O . VAL A 1 198 ? -14.604 4.114 14.992 1.00 96.75 198 VAL A O 1
ATOM 1574 N N . PHE A 1 199 ? -12.580 4.583 15.869 1.00 95.94 199 PHE A N 1
ATOM 1575 C CA . PHE A 1 199 ? -12.605 3.562 16.915 1.00 95.94 199 PHE A CA 1
ATOM 1576 C C . PHE A 1 199 ? -13.070 4.165 18.239 1.00 95.94 199 PHE A C 1
ATOM 1578 O O . PHE A 1 199 ? -12.571 5.212 18.662 1.00 95.94 199 PHE A O 1
ATOM 1585 N N . ARG A 1 200 ? -14.027 3.505 18.898 1.00 95.38 200 ARG A N 1
ATOM 1586 C CA . ARG A 1 200 ? -14.552 3.896 20.213 1.00 95.38 200 ARG A CA 1
ATOM 1587 C C . ARG A 1 200 ? -14.669 2.678 21.126 1.00 95.38 200 ARG A C 1
ATOM 1589 O O . ARG A 1 200 ? -15.356 1.730 20.741 1.00 95.38 200 ARG A O 1
ATOM 1596 N N . PRO A 1 201 ? -14.067 2.673 22.322 1.00 94.62 201 PRO A N 1
ATOM 1597 C CA . PRO A 1 201 ? -14.335 1.635 23.308 1.00 94.62 201 PRO A CA 1
ATOM 1598 C C . PRO A 1 201 ? -15.790 1.722 23.780 1.00 94.62 201 PRO A C 1
ATOM 1600 O O . PRO A 1 201 ? -16.323 2.809 24.009 1.00 94.62 201 PRO A O 1
ATOM 1603 N N . LEU A 1 202 ? -16.439 0.575 23.952 1.00 94.44 202 LEU A N 1
ATOM 1604 C CA . LEU A 1 202 ? -17.791 0.466 24.506 1.00 94.44 202 LEU A CA 1
ATOM 1605 C C . LEU A 1 202 ? -17.798 -0.025 25.962 1.00 94.44 202 LEU A C 1
ATOM 1607 O O . LEU A 1 202 ? -18.856 -0.046 26.588 1.00 94.44 202 LEU A O 1
ATOM 1611 N N . THR A 1 203 ? -16.641 -0.395 26.518 1.00 90.62 203 THR A N 1
ATOM 1612 C CA . THR A 1 203 ? -16.486 -0.745 27.940 1.00 90.62 203 THR A CA 1
ATOM 1613 C C . THR A 1 203 ? -15.201 -0.161 28.522 1.00 90.62 203 THR A C 1
ATOM 1615 O O . THR A 1 203 ? -14.218 -0.006 27.802 1.00 90.62 203 THR A O 1
ATOM 1618 N N . ASP A 1 204 ? -15.188 0.102 29.833 1.00 84.31 204 ASP A N 1
ATOM 1619 C CA . ASP A 1 204 ? -14.047 0.717 30.540 1.00 84.31 204 ASP A CA 1
ATOM 1620 C C . ASP A 1 204 ? -12.763 -0.132 30.485 1.00 84.31 204 ASP A C 1
ATOM 1622 O O . ASP A 1 204 ? -11.662 0.358 30.714 1.00 84.31 204 ASP A O 1
ATOM 1626 N N . SER A 1 205 ? -12.892 -1.434 30.216 1.00 85.88 205 SER A N 1
ATOM 1627 C CA . SER A 1 205 ? -11.765 -2.363 30.121 1.00 85.88 205 SER A CA 1
ATOM 1628 C C . SER A 1 205 ? -11.264 -2.572 28.692 1.00 85.88 205 SER A C 1
ATOM 1630 O O . SER A 1 205 ? -10.361 -3.389 28.497 1.00 85.88 205 SER A O 1
ATOM 1632 N N . SER A 1 206 ? -11.872 -1.910 27.703 1.00 91.38 206 SER A N 1
ATOM 1633 C CA . SER A 1 206 ? -11.539 -2.110 26.296 1.00 91.38 206 SER A CA 1
ATOM 1634 C C . SER A 1 206 ? -10.137 -1.591 25.990 1.00 91.38 206 SER A C 1
ATOM 1636 O O . SER A 1 206 ? -9.785 -0.470 26.339 1.00 91.38 206 SER A O 1
ATOM 1638 N N . GLN A 1 207 ? -9.322 -2.431 25.360 1.00 92.44 207 GLN A N 1
ATOM 1639 C CA . GLN A 1 207 ? -7.973 -2.102 24.916 1.00 92.44 207 GLN A CA 1
ATOM 1640 C C . GLN A 1 207 ? -7.770 -2.626 23.503 1.00 92.44 207 GLN A C 1
ATOM 1642 O O . GLN A 1 207 ? -8.206 -3.728 23.177 1.00 92.44 207 GLN A O 1
ATOM 1647 N N . VAL A 1 208 ? -7.088 -1.858 22.666 1.00 93.19 208 VAL A N 1
ATOM 1648 C CA . VAL A 1 208 ? -6.699 -2.299 21.334 1.00 93.19 208 VAL A CA 1
ATOM 1649 C C . VAL A 1 208 ? -5.228 -2.005 21.089 1.00 93.19 208 VAL A C 1
ATOM 1651 O O . VAL A 1 208 ? -4.712 -0.943 21.443 1.00 93.19 208 VAL A O 1
ATOM 1654 N N . SER A 1 209 ? -4.564 -2.972 20.462 1.00 95.69 209 SER A N 1
ATOM 1655 C CA . SER A 1 209 ? -3.289 -2.784 19.791 1.00 95.69 209 SER A CA 1
ATOM 1656 C C . SER A 1 209 ? -3.491 -2.919 18.286 1.00 95.69 209 SER A C 1
ATOM 1658 O O . SER A 1 209 ? -4.114 -3.876 17.834 1.00 95.69 209 SER A O 1
ATOM 1660 N N . VAL A 1 210 ? -2.986 -1.972 17.495 1.00 97.44 210 VAL A N 1
ATOM 1661 C CA . VAL A 1 210 ? -3.045 -2.032 16.026 1.00 97.44 210 VAL A CA 1
ATOM 1662 C C . VAL A 1 210 ? -1.662 -1.780 15.456 1.00 97.44 210 VAL A C 1
ATOM 1664 O O . VAL A 1 210 ? -1.110 -0.698 15.622 1.00 97.44 210 VAL A O 1
ATOM 1667 N N . LYS A 1 211 ? -1.110 -2.773 14.759 1.00 97.94 211 LYS A N 1
ATOM 1668 C CA . LYS A 1 211 ? 0.130 -2.647 13.977 1.00 97.94 211 LYS A CA 1
ATOM 1669 C C . LYS A 1 211 ? -0.153 -2.183 12.555 1.00 97.94 211 LYS A C 1
ATOM 1671 O O . LYS A 1 211 ? 0.649 -1.470 11.963 1.00 97.94 211 LYS A O 1
ATOM 1676 N N . LYS A 1 212 ? -1.280 -2.630 11.998 1.00 97.62 212 LYS A N 1
ATOM 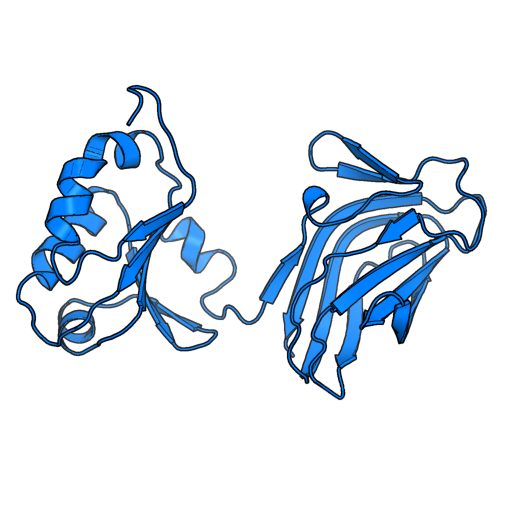1677 C CA . LYS A 1 212 ? -1.696 -2.363 10.620 1.00 97.62 212 LYS A CA 1
ATOM 1678 C C . LYS A 1 212 ? -3.180 -2.664 10.460 1.00 97.62 212 LYS A C 1
ATOM 1680 O O . LYS A 1 212 ? -3.677 -3.623 11.043 1.00 97.62 212 LYS A O 1
ATOM 1685 N N . VAL A 1 213 ? -3.875 -1.903 9.628 1.00 98.19 213 VAL A N 1
ATOM 1686 C CA . VAL A 1 213 ? -5.215 -2.242 9.141 1.00 98.19 213 VAL A CA 1
ATOM 1687 C C . VAL A 1 213 ? -5.132 -2.435 7.637 1.00 98.19 213 VAL A C 1
ATOM 1689 O O . VAL A 1 213 ? -4.875 -1.486 6.904 1.00 98.19 213 VAL A O 1
ATOM 1692 N N . ARG A 1 214 ? -5.346 -3.663 7.170 1.00 97.81 214 ARG A N 1
ATOM 1693 C CA . ARG A 1 214 ? -5.402 -3.977 5.742 1.00 97.81 214 ARG A CA 1
ATOM 1694 C C . ARG A 1 214 ? -6.839 -3.889 5.258 1.00 97.81 214 ARG A C 1
ATOM 1696 O O . ARG A 1 214 ? -7.713 -4.567 5.793 1.00 97.81 214 ARG A O 1
ATOM 1703 N N . VAL A 1 215 ? -7.075 -3.102 4.218 1.00 98.06 215 VAL A N 1
ATOM 1704 C CA . VAL A 1 215 ? -8.374 -2.991 3.550 1.00 98.06 215 VAL A CA 1
ATOM 1705 C C . VAL A 1 215 ? -8.252 -3.612 2.166 1.00 98.06 215 VAL A C 1
ATOM 1707 O O . VAL A 1 215 ? -7.484 -3.138 1.335 1.00 98.06 215 VAL A O 1
ATOM 1710 N N . VAL A 1 216 ? -9.003 -4.681 1.917 1.00 96.94 216 VAL A N 1
ATOM 1711 C CA . VAL A 1 216 ? -9.016 -5.444 0.664 1.00 96.94 216 VAL A CA 1
ATOM 1712 C C . VAL A 1 216 ? -10.357 -5.240 -0.021 1.00 96.94 216 VAL A C 1
ATOM 1714 O O . VAL A 1 216 ? -11.405 -5.446 0.586 1.00 96.94 216 VAL A O 1
ATOM 1717 N N . ARG A 1 217 ? -10.347 -4.864 -1.296 1.00 96.00 217 ARG A N 1
ATOM 1718 C CA . ARG A 1 217 ? -11.560 -4.786 -2.112 1.00 96.00 217 ARG A CA 1
ATOM 1719 C C . ARG A 1 217 ? -12.009 -6.190 -2.525 1.00 96.00 217 ARG A C 1
ATOM 1721 O O . ARG A 1 217 ? -11.202 -6.928 -3.093 1.00 96.00 217 ARG A O 1
ATOM 1728 N N . ILE A 1 218 ? -13.273 -6.528 -2.272 1.00 94.69 218 ILE A N 1
ATOM 1729 C CA . ILE A 1 218 ? -13.893 -7.831 -2.583 1.00 94.69 218 ILE A CA 1
ATOM 1730 C C . ILE A 1 218 ? -14.980 -7.723 -3.653 1.00 94.69 218 ILE A C 1
ATOM 1732 O O . ILE A 1 218 ? -15.542 -6.615 -3.830 1.00 94.69 218 ILE A O 1
#

Solvent-accessible surface area (backbone atoms only — not comparable to full-atom values): 11601 Å² total; per-residue (Å²): 128,68,97,80,56,65,52,65,66,45,81,48,85,58,92,84,40,56,59,61,51,50,63,74,38,44,69,39,48,69,66,17,77,81,27,36,37,37,36,62,39,88,53,62,65,74,76,52,58,66,59,41,51,51,52,31,50,75,75,58,26,43,47,24,42,60,56,88,48,32,51,42,79,53,53,71,73,54,50,30,72,40,67,47,48,33,38,39,27,40,50,75,72,57,50,70,79,42,44,63,53,50,54,53,76,44,43,44,86,54,37,50,63,69,47,34,45,78,55,97,66,30,25,34,47,47,79,79,50,60,59,70,40,64,31,33,33,34,43,76,38,75,39,72,52,42,38,34,40,36,38,47,45,62,48,44,43,47,35,32,38,41,32,37,22,27,80,88,70,48,73,72,45,80,47,77,35,45,56,71,54,43,65,52,73,53,66,38,94,49,68,26,76,31,26,24,40,39,38,19,33,70,37,62,76,27,36,43,39,35,50,32,38,37,41,33,62,98